Protein AF-A0A2N2ZGT4-F1 (afdb_monomer_lite)

Radius of gyration: 28.09 Å; chains: 1; bounding box: 75×35×93 Å

Foldseek 3Di:
DDPPPPPPPPDFLVVLLVQQDDQDPDFAADAPVRLCVNLVSLVVSLVVLVVVVVVLVVVCVVCVVVLCVLQLVLCCQQPVDDPVNVVVLVPDDPVVVVVVVVVSVVVLVVCLVVVNRGHPADNVLSVVLVVLVVLLVVLVVLVVVLVVVLVVLVVVLVVVLVVLVVVLVVQLVVLVVCLVVPDDDVPDPDHDPVVVLVSVVSNLVSLSVSCVVRLVSLSVSLVSLVVSLVVCQVSQLSSLVSVQVSCCSRRVDDCPPPDSRSRSSVSSSVSSVSSSCSNVSYSYHSDD

Sequence (288 aa):
MLLAFCASAQVTPEAFLGGLPGIPGSVCSTSDSEVDQFLNQISIVKGQIKEYSDRLSNIASARKDEMAGNAMAAVSARTGISQEEMMKLANMSEAEQEKWGKEYAARQMAAAKAGKPAGGVNQAQAKKSVALSEEKLRLKGEVDAFVNRMKALSQEIALRDTVESRKRDARIKPIMKAWENAPLEPGAMMLSTKVEDGFRKQIHECHADYCREMSPLQLDFITKYLTGVKALLPTYRRLAQLDNEIAGEQLNIDNMLQDENIYAITAVEGYADFLRDAYKYRSGKFDQ

Structure (mmCIF, N/CA/C/O backbone):
data_AF-A0A2N2ZGT4-F1
#
_entry.id   AF-A0A2N2ZGT4-F1
#
loop_
_atom_site.group_PDB
_atom_site.id
_atom_site.type_symbol
_atom_site.label_atom_id
_atom_site.label_alt_id
_atom_site.label_comp_id
_atom_site.label_asym_id
_atom_site.label_entity_id
_atom_site.label_seq_id
_atom_site.pdbx_PDB_ins_code
_atom_site.Cartn_x
_atom_site.Cartn_y
_atom_site.Cartn_z
_atom_site.occupancy
_atom_site.B_iso_or_equiv
_atom_site.auth_seq_id
_atom_site.auth_comp_id
_atom_site.auth_asym_id
_atom_site.auth_atom_id
_atom_site.pdbx_PDB_model_num
ATOM 1 N N . MET A 1 1 ? -48.384 -9.553 -4.470 1.00 31.30 1 MET A N 1
ATOM 2 C CA . MET A 1 1 ? -47.438 -8.635 -3.800 1.00 31.30 1 MET A CA 1
ATOM 3 C C . MET A 1 1 ? -46.135 -9.383 -3.585 1.00 31.30 1 MET A C 1
ATOM 5 O O . MET A 1 1 ? -46.062 -10.207 -2.687 1.00 31.30 1 MET A O 1
ATOM 9 N N . LEU A 1 2 ? -45.155 -9.176 -4.464 1.00 29.34 2 LEU A N 1
ATOM 10 C CA . LEU A 1 2 ? -43.795 -9.680 -4.279 1.00 29.34 2 LEU A CA 1
ATOM 11 C C . LEU A 1 2 ? -43.054 -8.656 -3.418 1.00 29.34 2 LEU A C 1
ATOM 13 O O . LEU A 1 2 ? -42.810 -7.537 -3.863 1.00 29.34 2 LEU A O 1
ATOM 17 N N . LEU A 1 3 ? -42.772 -9.025 -2.170 1.00 30.88 3 LEU A N 1
ATOM 18 C CA . LEU A 1 3 ? -41.868 -8.284 -1.298 1.00 30.88 3 LEU A CA 1
ATOM 19 C C . LEU A 1 3 ? -40.467 -8.385 -1.904 1.00 30.88 3 LEU A C 1
ATOM 21 O O . LEU A 1 3 ? -39.809 -9.420 -1.810 1.00 30.88 3 LEU A O 1
ATOM 25 N N . ALA A 1 4 ? -40.043 -7.313 -2.569 1.00 30.06 4 ALA A N 1
ATOM 26 C CA . ALA A 1 4 ? -38.655 -7.108 -2.930 1.00 30.06 4 ALA A CA 1
ATOM 27 C C . ALA A 1 4 ? -37.850 -7.000 -1.629 1.00 30.06 4 ALA A C 1
ATOM 29 O O . ALA A 1 4 ? -37.868 -5.975 -0.949 1.00 30.06 4 ALA A O 1
ATOM 30 N N . PHE A 1 5 ? -37.170 -8.086 -1.267 1.00 28.20 5 PHE A N 1
ATOM 31 C CA . PHE A 1 5 ? -36.056 -8.030 -0.337 1.00 28.20 5 PHE A CA 1
ATOM 32 C C . PHE A 1 5 ? -34.972 -7.175 -0.996 1.00 28.20 5 PHE A C 1
ATOM 34 O O . PHE A 1 5 ? -34.202 -7.658 -1.825 1.00 28.20 5 PHE A O 1
ATOM 41 N N . CYS A 1 6 ? -34.916 -5.891 -0.646 1.00 29.11 6 CYS A N 1
ATOM 42 C CA . CYS A 1 6 ? -33.692 -5.121 -0.797 1.00 29.11 6 CYS A CA 1
ATOM 43 C C . CYS A 1 6 ? -32.662 -5.764 0.133 1.00 29.11 6 CYS A C 1
ATOM 45 O O . CYS A 1 6 ? -32.586 -5.436 1.315 1.00 29.11 6 CYS A O 1
ATOM 47 N N . ALA A 1 7 ? -31.896 -6.718 -0.394 1.00 31.84 7 ALA A N 1
ATOM 48 C CA . ALA A 1 7 ? -30.630 -7.098 0.196 1.00 31.84 7 ALA A CA 1
ATOM 49 C C . ALA A 1 7 ? -29.746 -5.848 0.144 1.00 31.84 7 ALA A C 1
ATOM 51 O O . ALA A 1 7 ? -29.113 -5.557 -0.867 1.00 31.84 7 ALA A O 1
ATOM 52 N N . SER A 1 8 ? -29.742 -5.057 1.215 1.00 38.84 8 SER A N 1
ATOM 53 C CA . SER A 1 8 ? -28.632 -4.157 1.487 1.00 38.84 8 SER A CA 1
ATOM 54 C C . SER A 1 8 ? -27.416 -5.058 1.651 1.00 38.84 8 SER A C 1
ATOM 56 O O . SER A 1 8 ? -27.219 -5.624 2.725 1.00 38.84 8 SER A O 1
ATOM 58 N N . ALA A 1 9 ? -26.683 -5.285 0.557 1.00 44.38 9 ALA A N 1
ATOM 59 C CA . ALA A 1 9 ? -25.429 -6.014 0.580 1.00 44.38 9 ALA A CA 1
ATOM 60 C C . ALA A 1 9 ? -24.567 -5.351 1.655 1.00 44.38 9 ALA A C 1
ATOM 62 O O . ALA A 1 9 ? -24.183 -4.188 1.517 1.00 44.38 9 ALA A O 1
ATOM 63 N N . GLN A 1 10 ? -24.373 -6.043 2.779 1.00 59.06 10 GLN A N 1
ATOM 64 C CA . GLN A 1 10 ? -23.463 -5.570 3.806 1.00 59.06 10 GLN A CA 1
ATOM 65 C C . GLN A 1 10 ? -22.093 -5.481 3.146 1.00 59.06 10 GLN A C 1
ATOM 67 O O . GLN A 1 10 ? -21.596 -6.452 2.577 1.00 59.06 10 GLN A O 1
ATOM 72 N N . VAL A 1 11 ? -21.539 -4.277 3.141 1.00 77.25 11 VAL A N 1
ATOM 73 C CA . VAL A 1 11 ? -20.222 -4.009 2.586 1.00 77.25 11 VAL A CA 1
ATOM 74 C C . VAL A 1 11 ? -19.209 -4.664 3.522 1.00 77.25 11 VAL A C 1
ATOM 76 O O . VAL A 1 11 ? -19.113 -4.281 4.684 1.00 77.25 11 VAL A O 1
ATOM 79 N N . THR A 1 12 ? -18.497 -5.682 3.040 1.00 90.81 12 THR A N 1
ATOM 80 C CA . THR A 1 12 ? -17.487 -6.404 3.824 1.00 90.81 12 THR A CA 1
ATOM 81 C C . THR A 1 12 ? -16.080 -6.119 3.295 1.00 90.81 12 THR A C 1
ATOM 83 O O . THR A 1 12 ? -15.906 -5.854 2.100 1.00 90.81 12 THR A O 1
ATOM 86 N N . PRO A 1 13 ? -15.041 -6.204 4.143 1.00 93.31 13 PRO A N 1
ATOM 87 C CA . PRO A 1 13 ? -13.662 -6.083 3.686 1.00 93.31 13 PRO A CA 1
ATOM 88 C C . PRO A 1 13 ? -13.307 -7.179 2.672 1.00 93.31 13 PRO A C 1
ATOM 90 O O . PRO A 1 13 ? -12.547 -6.924 1.743 1.00 93.31 13 PRO A O 1
ATOM 93 N N . GLU A 1 14 ? -13.886 -8.379 2.779 1.00 96.00 14 GLU A N 1
ATOM 94 C CA . GLU A 1 14 ? -13.706 -9.447 1.792 1.00 96.00 14 GLU A CA 1
ATOM 95 C C . GLU A 1 14 ? -14.319 -9.090 0.438 1.00 96.00 14 GLU A C 1
ATOM 97 O O . GLU A 1 14 ? -13.723 -9.410 -0.588 1.00 96.00 14 GLU A O 1
ATOM 102 N N . ALA A 1 15 ? -15.473 -8.413 0.417 1.00 94.56 15 ALA A N 1
ATOM 103 C CA . ALA A 1 15 ? -16.087 -7.952 -0.824 1.00 94.56 15 ALA A CA 1
ATOM 104 C C . ALA A 1 15 ? -15.202 -6.910 -1.521 1.00 94.56 15 ALA A C 1
ATOM 106 O O . ALA A 1 15 ? -14.959 -7.024 -2.721 1.00 94.56 15 ALA A O 1
ATOM 107 N N . PHE A 1 16 ? -14.644 -5.951 -0.773 1.00 96.12 16 PHE A N 1
ATOM 108 C CA . PHE A 1 16 ? -13.687 -4.994 -1.332 1.00 96.12 16 PHE A CA 1
ATOM 109 C C . PHE A 1 16 ? -12.397 -5.662 -1.806 1.00 96.12 16 PHE A C 1
ATOM 111 O O . PHE A 1 16 ? -11.947 -5.388 -2.916 1.00 96.12 16 PHE A O 1
ATOM 118 N N . LEU A 1 17 ? -11.832 -6.589 -1.026 1.00 96.44 17 LEU A N 1
ATOM 119 C CA . LEU A 1 17 ? -10.668 -7.371 -1.454 1.00 96.44 17 LE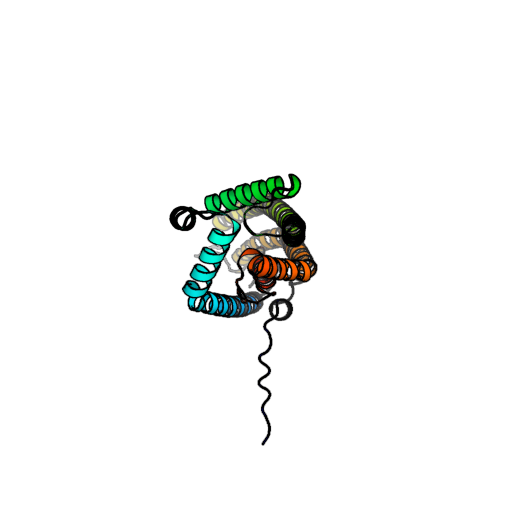U A CA 1
ATOM 120 C C . LEU A 1 17 ? -10.948 -8.180 -2.722 1.00 96.44 17 LEU A C 1
ATOM 122 O O . LEU A 1 17 ? -10.080 -8.265 -3.583 1.00 96.44 17 LEU A O 1
ATOM 126 N N . GLY A 1 18 ? -12.137 -8.773 -2.838 1.00 96.00 18 GLY A N 1
ATOM 127 C CA . GLY A 1 18 ? -12.564 -9.511 -4.027 1.00 96.00 18 GLY A CA 1
ATOM 128 C C . GLY A 1 18 ? -12.831 -8.619 -5.241 1.00 96.00 18 GLY A C 1
ATOM 129 O O . GLY A 1 18 ? -12.763 -9.098 -6.369 1.00 96.00 18 GLY A O 1
ATOM 130 N N . GLY A 1 19 ? -13.112 -7.333 -5.019 1.00 96.00 19 GLY A N 1
ATOM 131 C CA . GLY A 1 19 ? -13.265 -6.333 -6.074 1.00 96.00 19 GLY A CA 1
ATOM 132 C C . GLY A 1 19 ? -11.941 -5.809 -6.631 1.00 96.00 19 GLY A C 1
ATOM 133 O O . GLY A 1 19 ? -11.924 -5.298 -7.751 1.00 96.00 19 GLY A O 1
ATOM 134 N N . LEU A 1 20 ? -10.836 -5.917 -5.884 1.00 97.88 20 LEU A N 1
ATOM 135 C CA . LEU A 1 20 ? -9.506 -5.517 -6.355 1.00 97.88 20 LEU A CA 1
ATOM 136 C C . LEU A 1 20 ? -8.995 -6.477 -7.445 1.00 97.88 20 LEU A C 1
ATOM 138 O O . LEU A 1 20 ? -9.311 -7.669 -7.417 1.00 97.88 20 LEU A O 1
ATOM 142 N N . PRO A 1 21 ? -8.181 -5.994 -8.401 1.00 97.56 21 PRO A N 1
ATOM 143 C CA . PRO A 1 21 ? -7.557 -6.880 -9.372 1.00 97.56 21 PRO A CA 1
ATOM 144 C C . PRO A 1 21 ? -6.587 -7.850 -8.687 1.00 97.56 21 PRO A C 1
ATOM 146 O O . PRO A 1 21 ? -5.973 -7.542 -7.664 1.00 97.56 21 PRO A O 1
ATOM 149 N N . GLY A 1 22 ? -6.410 -9.030 -9.279 1.00 96.56 22 GLY A N 1
ATOM 150 C CA . GLY A 1 22 ? -5.394 -9.977 -8.827 1.00 96.56 22 GLY A CA 1
ATOM 151 C C . GLY A 1 22 ? -3.976 -9.430 -9.018 1.00 96.56 22 GLY A C 1
ATOM 152 O O . GLY A 1 22 ? -3.722 -8.653 -9.936 1.00 96.56 22 GLY A O 1
ATOM 153 N N . ILE A 1 23 ? -3.039 -9.869 -8.174 1.00 97.06 23 ILE A N 1
ATOM 154 C CA . ILE A 1 23 ? -1.616 -9.525 -8.318 1.00 97.06 23 ILE A CA 1
ATOM 155 C C . ILE A 1 23 ? -1.129 -10.039 -9.686 1.00 97.06 23 ILE A C 1
ATOM 157 O O . ILE A 1 23 ? -1.298 -11.228 -9.973 1.00 97.06 23 ILE A O 1
ATOM 161 N N . PRO A 1 24 ? -0.544 -9.182 -10.540 1.00 94.94 24 PRO A N 1
ATOM 162 C CA . PRO A 1 24 ? -0.148 -9.586 -11.881 1.00 94.94 24 PRO A CA 1
ATOM 163 C C . PRO A 1 24 ? 1.026 -10.570 -11.848 1.00 94.94 24 PRO A C 1
ATOM 165 O O . PRO A 1 24 ? 1.982 -10.393 -11.098 1.00 94.94 24 PRO A O 1
ATOM 168 N N . GLY A 1 25 ? 0.968 -11.602 -12.697 1.00 86.69 25 GLY A N 1
ATOM 169 C CA . GLY A 1 25 ? 2.047 -12.590 -12.840 1.00 86.69 25 GLY A CA 1
ATOM 170 C C . GLY A 1 25 ? 3.194 -12.137 -13.754 1.00 86.69 25 GLY A C 1
ATOM 171 O O . GLY A 1 25 ? 4.308 -12.641 -13.644 1.00 86.69 25 GLY A O 1
ATOM 172 N N . SER A 1 26 ? 2.941 -11.177 -14.648 1.00 83.38 26 SER A N 1
ATOM 173 C CA . SER A 1 26 ? 3.931 -10.593 -15.558 1.00 83.38 26 SER A CA 1
ATOM 174 C C . SER A 1 26 ? 3.737 -9.085 -15.645 1.00 83.38 26 SER A C 1
ATOM 176 O O . SER A 1 26 ? 2.614 -8.640 -15.879 1.00 83.38 26 SER A O 1
ATOM 178 N N . VAL A 1 27 ? 4.816 -8.311 -15.489 1.00 91.62 27 VAL A N 1
ATOM 179 C CA . VAL A 1 27 ? 4.728 -6.838 -15.426 1.00 91.62 27 VAL A CA 1
ATOM 180 C C . VAL A 1 27 ? 5.653 -6.085 -16.385 1.00 91.62 27 VAL A C 1
ATOM 182 O O . VAL A 1 27 ? 5.398 -4.925 -16.692 1.00 91.62 27 VAL A O 1
ATOM 185 N N . CYS A 1 28 ? 6.724 -6.709 -16.889 1.00 91.50 28 CYS A N 1
ATOM 186 C CA . CYS A 1 28 ? 7.744 -5.972 -17.644 1.00 91.50 28 CYS A CA 1
ATOM 187 C C . CYS A 1 28 ? 7.299 -5.545 -19.042 1.00 91.50 28 CYS A C 1
ATOM 189 O O . CYS A 1 28 ? 7.610 -4.434 -19.465 1.00 91.50 28 CYS A O 1
ATOM 191 N N . SER A 1 29 ? 6.554 -6.398 -19.740 1.00 87.69 29 SER A N 1
ATOM 192 C CA . SER A 1 29 ? 6.106 -6.187 -21.123 1.00 87.69 29 SER A CA 1
ATOM 193 C C . SER A 1 29 ? 4.589 -5.994 -21.233 1.00 87.69 29 SER A C 1
ATOM 195 O O . SER A 1 29 ? 3.997 -6.261 -22.280 1.00 87.69 29 SER A O 1
ATOM 197 N N . THR A 1 30 ? 3.953 -5.581 -20.139 1.00 89.00 30 THR A N 1
ATOM 198 C CA . THR A 1 30 ? 2.512 -5.328 -20.069 1.00 89.00 30 THR A CA 1
ATOM 199 C C . THR A 1 30 ? 2.162 -4.071 -20.861 1.00 89.00 30 THR A C 1
ATOM 201 O O . THR A 1 30 ? 2.891 -3.076 -20.807 1.00 89.00 30 THR A O 1
ATOM 204 N N . SER A 1 31 ? 1.071 -4.133 -21.628 1.00 89.44 31 SER A N 1
ATOM 205 C CA . SER A 1 31 ? 0.594 -2.989 -22.411 1.00 89.44 31 SER A CA 1
ATOM 206 C C . SER A 1 31 ? 0.036 -1.880 -21.516 1.00 89.44 31 SER A C 1
ATOM 208 O O . SER A 1 31 ? -0.421 -2.143 -20.404 1.00 89.44 31 SER A O 1
ATOM 210 N N . ASP A 1 32 ? 0.048 -0.640 -22.006 1.00 90.50 32 ASP A N 1
ATOM 211 C CA . ASP A 1 32 ? -0.524 0.496 -21.273 1.00 90.50 32 ASP A CA 1
ATOM 212 C C . ASP A 1 32 ? -2.008 0.278 -20.962 1.00 90.50 32 ASP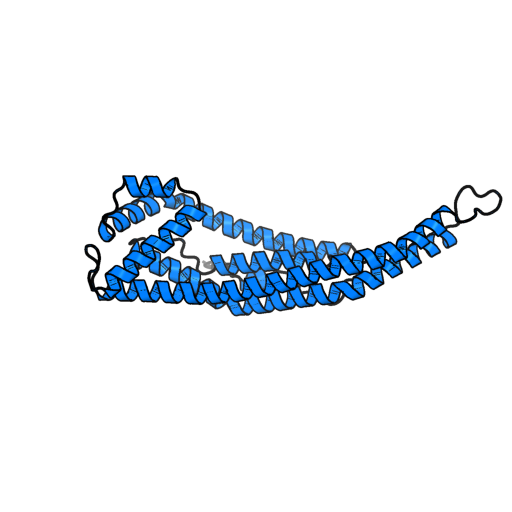 A C 1
ATOM 214 O O . ASP A 1 32 ? -2.431 0.497 -19.834 1.00 90.50 32 ASP A O 1
ATOM 218 N N . SER A 1 33 ? -2.779 -0.273 -21.906 1.00 92.81 33 SER A N 1
ATOM 219 C CA . SER A 1 33 ? -4.204 -0.551 -21.702 1.00 92.81 33 SER A CA 1
ATOM 220 C C . SER A 1 33 ? -4.470 -1.579 -20.598 1.00 92.81 33 SER A C 1
ATOM 222 O O . SER A 1 33 ? -5.425 -1.421 -19.840 1.00 92.81 33 SER A O 1
ATOM 224 N N . GLU A 1 34 ? -3.638 -2.616 -20.475 1.00 92.69 34 GLU A N 1
ATOM 225 C CA . GLU A 1 34 ? -3.730 -3.592 -19.381 1.00 92.69 34 GLU A CA 1
ATOM 226 C C . GLU A 1 34 ? -3.401 -2.948 -18.024 1.00 92.69 34 GLU A C 1
ATOM 228 O O . GLU A 1 34 ? -4.092 -3.201 -17.034 1.00 92.69 34 GLU A O 1
ATOM 233 N N . VAL A 1 35 ? -2.379 -2.085 -17.974 1.00 94.44 35 VAL A N 1
ATOM 234 C CA . VAL A 1 35 ? -2.024 -1.335 -16.757 1.00 94.44 35 VAL A CA 1
ATOM 235 C C . VAL A 1 35 ? -3.144 -0.366 -16.374 1.00 94.44 35 VAL A C 1
ATOM 237 O O . VAL A 1 35 ? -3.534 -0.315 -15.209 1.00 94.44 35 VAL A O 1
ATOM 240 N N . ASP A 1 36 ? -3.710 0.352 -17.339 1.00 95.56 36 ASP A N 1
ATOM 241 C CA . ASP A 1 36 ? -4.799 1.297 -17.109 1.00 95.56 36 ASP A CA 1
ATOM 242 C C . ASP A 1 36 ? -6.053 0.589 -16.596 1.00 95.56 36 ASP A C 1
ATOM 244 O O . ASP A 1 36 ? -6.665 1.041 -15.632 1.00 95.56 36 ASP A O 1
ATOM 248 N N . GLN A 1 37 ? -6.426 -0.555 -17.179 1.00 96.56 37 GLN A N 1
ATOM 249 C CA . GLN A 1 37 ? -7.548 -1.363 -16.687 1.00 96.56 37 GLN A CA 1
ATOM 250 C C . GLN A 1 37 ? -7.337 -1.801 -15.236 1.00 96.56 37 GLN A C 1
ATOM 252 O O . GLN A 1 37 ? -8.242 -1.664 -14.409 1.00 96.56 37 GLN A O 1
ATOM 257 N N . PHE A 1 38 ? -6.132 -2.271 -14.913 1.00 97.75 38 PHE A N 1
ATOM 258 C CA . PHE A 1 38 ? -5.759 -2.662 -13.559 1.00 97.75 38 PHE A CA 1
ATOM 259 C C . PHE A 1 38 ? -5.865 -1.489 -12.570 1.00 97.75 38 PHE A C 1
ATOM 261 O O . PHE A 1 38 ? -6.512 -1.605 -11.527 1.00 97.75 38 PHE A O 1
ATOM 268 N N . LEU A 1 39 ? -5.284 -0.333 -12.906 1.00 97.75 39 LEU A N 1
ATOM 269 C CA . LEU A 1 39 ? -5.321 0.861 -12.056 1.00 97.75 39 LEU A CA 1
ATOM 270 C C . LEU A 1 39 ? -6.739 1.426 -11.909 1.00 97.75 39 LEU A C 1
ATOM 272 O O . LEU A 1 39 ? -7.121 1.844 -10.814 1.00 97.75 39 LEU A O 1
ATOM 276 N N . ASN A 1 40 ? -7.538 1.389 -12.976 1.00 98.00 40 ASN A N 1
ATOM 277 C CA . ASN A 1 40 ? -8.934 1.813 -12.958 1.00 98.00 40 ASN A CA 1
ATOM 278 C C . ASN A 1 40 ? -9.766 0.942 -12.016 1.00 98.00 40 ASN A C 1
ATOM 280 O O . ASN A 1 40 ? -10.530 1.479 -11.216 1.00 98.00 40 ASN A O 1
ATOM 284 N N . GLN A 1 41 ? -9.584 -0.382 -12.044 1.00 97.88 41 GLN A N 1
ATOM 285 C CA . GLN A 1 41 ? -10.274 -1.282 -11.119 1.00 97.88 41 GLN A CA 1
ATOM 286 C C . GLN A 1 41 ? -9.928 -0.963 -9.658 1.00 97.88 41 GLN A C 1
ATOM 288 O O . GLN A 1 41 ? -10.827 -0.881 -8.821 1.00 97.88 41 GLN A O 1
ATOM 293 N N . ILE A 1 42 ? -8.652 -0.701 -9.353 1.00 98.12 42 ILE A N 1
ATOM 294 C CA . ILE A 1 42 ? -8.249 -0.265 -8.008 1.00 98.12 42 ILE A CA 1
ATOM 295 C C . ILE A 1 42 ? -8.921 1.061 -7.641 1.00 98.12 42 ILE A C 1
ATOM 297 O O . ILE A 1 42 ? -9.463 1.186 -6.545 1.00 98.12 42 ILE A O 1
ATOM 301 N N . SER A 1 43 ? -8.919 2.046 -8.545 1.00 97.81 43 SER A N 1
ATOM 302 C CA . SER A 1 43 ? -9.535 3.353 -8.290 1.00 97.81 43 SER A CA 1
ATOM 303 C C . SER A 1 43 ? -11.034 3.242 -8.023 1.00 97.81 43 SER A C 1
ATOM 305 O O . SER A 1 43 ? -11.543 3.953 -7.158 1.00 97.81 43 SER A O 1
ATOM 307 N N . ILE A 1 44 ? -11.736 2.350 -8.728 1.00 97.69 44 ILE A N 1
ATOM 308 C CA . ILE A 1 44 ? -13.163 2.095 -8.508 1.00 97.69 44 ILE A CA 1
ATOM 309 C C . ILE A 1 44 ? -13.380 1.571 -7.088 1.00 97.69 44 ILE A C 1
ATOM 311 O O . ILE A 1 44 ? -14.180 2.136 -6.345 1.00 97.69 44 ILE A O 1
ATOM 315 N N . VAL A 1 45 ? -12.634 0.542 -6.678 1.00 97.31 45 VAL A N 1
ATOM 316 C CA . VAL A 1 45 ? -12.771 -0.045 -5.335 1.00 97.31 45 VAL A CA 1
ATOM 317 C C . VAL A 1 45 ? -12.406 0.963 -4.247 1.00 97.31 45 VAL A C 1
ATOM 319 O O . VAL A 1 45 ? -13.135 1.093 -3.267 1.00 97.31 45 VAL A O 1
ATOM 322 N N . LYS A 1 46 ? -11.326 1.735 -4.424 1.00 96.94 46 LYS A N 1
ATOM 323 C CA . LYS A 1 46 ? -10.974 2.825 -3.500 1.00 96.94 46 LYS A CA 1
ATOM 324 C C . LYS A 1 46 ? -12.082 3.878 -3.407 1.00 96.94 46 LYS A C 1
ATOM 326 O O . LYS A 1 46 ? -12.355 4.366 -2.316 1.00 96.94 46 LYS A O 1
ATOM 331 N N . GLY A 1 47 ? -12.736 4.202 -4.523 1.00 96.00 47 GLY A N 1
ATOM 332 C CA . GLY A 1 47 ? -13.909 5.077 -4.546 1.00 96.00 47 GLY A CA 1
ATOM 333 C C . GLY A 1 47 ? -15.052 4.528 -3.692 1.00 96.00 47 GLY A C 1
ATOM 334 O O . GLY A 1 47 ? -15.573 5.243 -2.842 1.00 96.00 47 GLY A O 1
ATOM 335 N N . GLN A 1 48 ? -15.371 3.240 -3.830 1.00 95.12 48 GLN A N 1
ATOM 336 C CA . GLN A 1 48 ? -16.412 2.587 -3.027 1.00 95.12 48 GLN A CA 1
ATOM 337 C C . GLN A 1 48 ? -16.060 2.534 -1.530 1.00 95.12 48 GLN A C 1
ATOM 339 O O . GLN A 1 48 ? -16.927 2.750 -0.684 1.00 95.12 48 GLN A O 1
ATOM 344 N N . ILE A 1 49 ? -14.789 2.284 -1.190 1.00 94.12 49 ILE A N 1
ATOM 345 C CA . ILE A 1 49 ? -14.299 2.355 0.196 1.00 94.12 49 ILE A CA 1
ATOM 346 C C . ILE A 1 49 ? -14.467 3.774 0.744 1.00 94.12 49 ILE A C 1
ATOM 348 O O . ILE A 1 49 ? -14.954 3.948 1.861 1.00 94.12 49 ILE A O 1
ATOM 352 N N . LYS A 1 50 ? -14.109 4.794 -0.042 1.00 93.62 50 LYS A N 1
ATOM 353 C CA . LYS A 1 50 ? -14.260 6.197 0.350 1.00 93.62 50 LYS A CA 1
ATOM 354 C C . LYS A 1 50 ? -15.723 6.563 0.587 1.00 93.62 50 LYS A C 1
ATOM 356 O O . LYS A 1 50 ? -16.027 7.134 1.626 1.00 93.62 50 LYS A O 1
ATOM 361 N N . GLU A 1 51 ? -16.625 6.204 -0.324 1.00 92.38 51 GLU A N 1
ATOM 362 C CA . GLU A 1 51 ? -18.067 6.439 -0.168 1.00 92.38 51 GLU A CA 1
ATOM 363 C C . GLU A 1 51 ? -18.617 5.785 1.104 1.00 92.38 51 GLU A C 1
ATOM 365 O O . GLU A 1 51 ? -19.413 6.378 1.836 1.00 92.38 51 GLU A O 1
ATOM 370 N N . TYR A 1 52 ? -18.163 4.567 1.396 1.00 90.19 52 TYR A N 1
ATOM 371 C CA . TYR A 1 52 ? -18.511 3.864 2.620 1.00 90.19 52 TYR A CA 1
ATOM 372 C C . TYR A 1 52 ? -17.975 4.586 3.873 1.00 90.19 52 TYR A C 1
ATOM 374 O O . TYR A 1 52 ? -18.742 4.836 4.805 1.00 90.19 52 TYR A O 1
ATOM 382 N N . SER A 1 53 ? -16.705 5.000 3.882 1.00 87.06 53 SER A N 1
ATOM 383 C CA . SER A 1 53 ? -16.104 5.774 4.979 1.00 87.06 53 SER A CA 1
ATOM 384 C C . SER A 1 53 ? -16.797 7.123 5.189 1.00 87.06 53 SER A C 1
ATOM 386 O O . SER A 1 53 ? -17.090 7.499 6.325 1.00 87.06 53 SER A O 1
ATOM 388 N N . ASP A 1 54 ? -17.131 7.829 4.109 1.00 88.12 54 ASP A N 1
ATOM 389 C CA . ASP A 1 54 ? -17.849 9.104 4.152 1.00 88.12 54 ASP A CA 1
ATOM 390 C C . ASP A 1 54 ? -19.268 8.902 4.719 1.00 88.12 54 ASP A C 1
ATOM 392 O O . ASP A 1 54 ? -19.725 9.679 5.562 1.00 88.12 54 ASP A O 1
ATOM 396 N N . ARG A 1 55 ? -19.955 7.810 4.351 1.00 87.06 55 ARG A N 1
ATOM 397 C CA . ARG A 1 55 ? -21.252 7.438 4.940 1.00 87.06 55 ARG A CA 1
ATOM 398 C C . ARG A 1 55 ? -21.146 7.202 6.447 1.00 87.06 55 ARG A C 1
ATOM 400 O O . ARG A 1 55 ? -21.995 7.697 7.188 1.00 87.06 55 ARG A O 1
ATOM 407 N N . LEU A 1 56 ? -20.129 6.471 6.903 1.00 82.88 56 LEU A N 1
ATOM 408 C CA . LEU A 1 56 ? -19.903 6.242 8.332 1.00 82.88 56 LEU A CA 1
ATOM 409 C C . LEU A 1 56 ? -19.590 7.549 9.070 1.00 82.88 56 LEU A C 1
ATOM 411 O O . LEU A 1 56 ? -20.189 7.824 10.107 1.00 82.88 56 LEU A O 1
ATOM 415 N N . SER A 1 57 ? -18.728 8.394 8.506 1.00 82.00 57 SER A N 1
ATOM 416 C CA . SER A 1 57 ? -18.394 9.710 9.062 1.00 82.00 57 SER A CA 1
ATOM 417 C C . SER A 1 57 ? -19.623 10.618 9.200 1.00 82.00 57 SER A C 1
ATOM 419 O O . SER A 1 57 ? -19.814 11.274 10.227 1.00 82.00 57 SER A O 1
ATOM 421 N N . ASN A 1 58 ? -20.523 10.601 8.212 1.00 83.69 58 ASN A N 1
ATOM 422 C CA . ASN A 1 58 ? -21.778 11.352 8.261 1.00 83.69 58 ASN A CA 1
ATOM 423 C C . ASN A 1 58 ? -22.715 10.847 9.369 1.00 83.69 58 ASN A C 1
ATOM 425 O O . ASN A 1 58 ? -23.318 11.654 10.077 1.00 83.69 58 ASN A O 1
ATOM 429 N N . ILE A 1 59 ? -22.802 9.526 9.567 1.00 81.12 59 ILE A N 1
ATOM 430 C CA . ILE A 1 59 ? -23.553 8.934 10.686 1.00 81.12 59 ILE A CA 1
ATOM 431 C C . ILE A 1 59 ? -22.947 9.365 12.030 1.00 81.12 59 ILE A C 1
ATOM 433 O O . ILE A 1 59 ? -23.694 9.730 12.938 1.00 81.12 59 ILE A O 1
ATOM 437 N N . ALA A 1 60 ? -21.613 9.367 12.146 1.00 73.69 60 ALA A N 1
ATOM 438 C CA . ALA A 1 60 ? -20.903 9.826 13.344 1.00 73.69 60 ALA A CA 1
ATOM 439 C C . ALA A 1 60 ? -21.236 11.288 13.650 1.00 73.69 60 ALA A C 1
ATOM 441 O O . ALA A 1 60 ? -21.601 11.644 14.767 1.00 73.69 60 ALA A O 1
ATOM 442 N N . SER A 1 61 ? -21.139 12.131 12.621 1.00 74.69 61 SER A N 1
ATOM 443 C CA . SER A 1 61 ? -21.332 13.575 12.720 1.00 74.69 61 SER A CA 1
ATOM 444 C C . SER A 1 61 ? -22.760 13.926 13.128 1.00 74.69 61 SER A C 1
ATOM 446 O O . SER A 1 61 ? -22.951 14.785 13.982 1.00 74.69 61 SER A O 1
ATOM 448 N N . ALA A 1 62 ? -23.759 13.213 12.597 1.00 78.81 62 ALA A N 1
ATOM 449 C CA . ALA A 1 62 ? -25.161 13.399 12.971 1.00 78.81 62 ALA A CA 1
ATOM 450 C C . ALA A 1 62 ? -25.452 13.062 14.446 1.00 78.81 62 ALA A C 1
ATOM 452 O O . ALA A 1 62 ? -26.416 13.570 15.010 1.00 78.81 62 ALA A O 1
ATOM 453 N N . ARG A 1 63 ? -24.626 12.214 15.072 1.00 73.19 63 ARG A N 1
ATOM 454 C CA . ARG A 1 63 ? -24.767 11.791 16.475 1.00 73.19 63 ARG A CA 1
ATOM 455 C C . ARG A 1 63 ? -23.770 12.469 17.412 1.00 73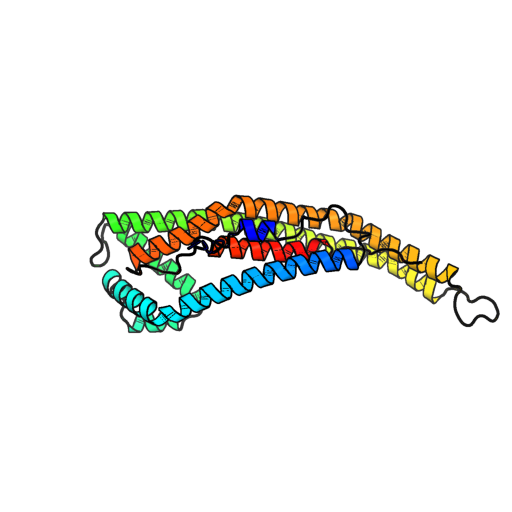.19 63 ARG A C 1
ATOM 457 O O . ARG A 1 63 ? -23.746 12.162 18.600 1.00 73.19 63 ARG A O 1
ATOM 464 N N . LYS A 1 64 ? -22.951 13.392 16.904 1.00 72.31 64 LYS A N 1
ATOM 465 C CA . LYS A 1 64 ? -21.823 13.977 17.637 1.00 72.31 64 LYS A CA 1
ATOM 466 C C . LYS A 1 64 ? -22.240 14.606 18.965 1.00 72.31 64 LYS A C 1
ATOM 468 O O . LYS A 1 64 ? -21.580 14.358 19.968 1.00 72.31 64 LYS A O 1
ATOM 473 N N . ASP A 1 65 ? -23.322 15.378 18.980 1.00 68.38 65 ASP A N 1
ATOM 474 C CA . ASP A 1 65 ? -23.758 16.105 20.179 1.00 68.38 65 ASP A CA 1
ATOM 475 C C . ASP A 1 65 ? -24.323 15.161 21.251 1.00 68.38 65 ASP A C 1
ATOM 477 O O . ASP A 1 65 ? -24.027 15.312 22.435 1.00 68.38 65 ASP A O 1
ATOM 481 N N . GLU A 1 66 ? -25.064 14.130 20.835 1.00 69.38 66 GLU A N 1
ATOM 482 C CA . GLU A 1 66 ? -25.559 13.066 21.716 1.00 69.38 66 GLU A CA 1
ATOM 483 C C . GLU A 1 66 ? -24.395 12.258 22.310 1.00 69.38 66 GLU A C 1
ATOM 485 O O . GLU A 1 66 ? -24.321 12.049 23.522 1.00 69.38 66 GLU A O 1
ATOM 490 N N . MET A 1 67 ? -23.440 11.855 21.467 1.00 67.44 67 MET A N 1
ATOM 491 C CA . MET A 1 67 ? -22.255 11.105 21.888 1.00 67.44 67 MET A CA 1
ATOM 492 C C . MET A 1 67 ? -21.370 11.931 22.821 1.00 67.44 67 MET A C 1
ATOM 494 O O . MET A 1 67 ? -20.902 11.407 23.828 1.00 67.44 67 MET A O 1
ATOM 498 N N . ALA A 1 68 ? -21.171 13.219 22.528 1.00 66.44 68 ALA A N 1
ATOM 499 C CA . ALA A 1 68 ? -20.415 14.128 23.380 1.00 66.44 68 ALA A CA 1
ATOM 500 C C . ALA A 1 68 ? -21.103 14.327 24.737 1.00 66.44 68 ALA A C 1
ATOM 502 O O . ALA A 1 68 ? -20.433 14.250 25.765 1.00 66.44 68 ALA A O 1
ATOM 503 N N . GLY A 1 69 ? -22.426 14.519 24.761 1.00 65.12 69 GLY A N 1
ATOM 504 C CA . GLY A 1 69 ? -23.198 14.651 25.999 1.00 65.12 69 GLY A CA 1
ATOM 505 C C . GLY A 1 69 ? -23.120 13.402 26.882 1.00 65.12 69 GLY A C 1
ATOM 506 O O . GLY A 1 69 ? -22.817 13.506 28.073 1.00 65.12 69 GLY A O 1
ATOM 507 N N . ASN A 1 70 ? -23.310 12.218 26.293 1.00 66.38 70 ASN A N 1
ATOM 508 C CA . ASN A 1 70 ? -23.253 10.941 27.010 1.00 66.38 70 ASN A CA 1
ATOM 509 C C . ASN A 1 70 ? -21.832 10.613 27.492 1.00 66.38 70 ASN A C 1
ATOM 511 O O . ASN A 1 70 ? -21.648 10.252 28.657 1.00 66.38 70 ASN A O 1
ATOM 515 N N . ALA A 1 71 ? -20.818 10.820 26.641 1.00 64.25 71 ALA A N 1
ATOM 516 C CA . ALA A 1 71 ? -19.412 10.662 27.013 1.00 64.25 71 ALA A CA 1
ATOM 517 C C . ALA A 1 71 ? -19.045 11.570 28.190 1.00 64.25 71 ALA A C 1
ATOM 519 O O . ALA A 1 71 ? -18.440 11.120 29.160 1.00 64.25 71 ALA A O 1
ATOM 520 N N . MET A 1 72 ? -19.441 12.842 28.125 1.00 63.50 72 MET A N 1
ATOM 521 C CA . MET A 1 72 ? -19.134 13.843 29.142 1.00 63.50 72 MET A CA 1
ATOM 522 C C . MET A 1 72 ? -19.795 13.497 30.483 1.00 63.50 72 MET A C 1
ATOM 524 O O . MET A 1 72 ? -19.132 13.508 31.520 1.00 63.50 72 MET A O 1
ATOM 528 N N . ALA A 1 73 ? -21.070 13.099 30.468 1.00 63.59 73 ALA A N 1
ATOM 529 C CA . ALA A 1 73 ? -21.784 12.668 31.667 1.00 63.59 73 ALA A CA 1
ATOM 530 C C . ALA A 1 73 ? -21.163 11.410 32.300 1.00 63.59 73 ALA A C 1
ATOM 532 O O . ALA A 1 73 ? -20.965 11.357 33.517 1.00 63.59 73 ALA A O 1
ATOM 533 N N . ALA A 1 74 ? -20.805 10.411 31.489 1.00 62.34 74 ALA A N 1
ATOM 534 C CA . ALA A 1 74 ? -20.224 9.165 31.978 1.00 62.34 74 ALA A CA 1
ATOM 535 C C . ALA A 1 74 ? -18.783 9.327 32.483 1.00 62.34 74 ALA A C 1
ATOM 537 O O . ALA A 1 74 ? -18.432 8.766 33.526 1.00 62.34 74 ALA A O 1
ATOM 538 N N . VAL A 1 75 ? -17.962 10.130 31.796 1.00 61.75 75 VAL A N 1
ATOM 539 C CA . VAL A 1 75 ? -16.612 10.476 32.255 1.00 61.75 75 VAL A CA 1
ATOM 540 C C . VAL A 1 75 ? -16.702 11.230 33.575 1.00 61.75 75 VAL A C 1
ATOM 542 O O . VAL A 1 75 ? -16.093 10.790 34.548 1.00 61.75 75 VAL A O 1
ATOM 545 N N . SER A 1 76 ? -17.500 12.293 33.690 1.00 61.16 76 SER A N 1
ATOM 546 C CA . SER A 1 76 ? -17.625 13.005 34.969 1.00 61.16 76 SER A CA 1
ATOM 547 C C . SER A 1 76 ? -18.115 12.094 36.100 1.00 61.16 76 SER A C 1
ATOM 549 O O . SER A 1 76 ? -17.544 12.125 37.190 1.00 61.16 76 SER A O 1
ATOM 551 N N . ALA A 1 77 ? -19.089 11.215 35.839 1.00 61.09 77 ALA A N 1
ATOM 552 C CA . ALA A 1 77 ? -19.620 10.293 36.843 1.00 61.09 77 ALA A CA 1
ATOM 553 C C . ALA A 1 77 ? -18.594 9.257 37.344 1.00 61.09 77 ALA A C 1
ATOM 555 O O . ALA A 1 77 ? -18.609 8.905 38.523 1.00 61.09 77 ALA A O 1
ATOM 556 N N . ARG A 1 78 ? -17.704 8.761 36.474 1.00 56.66 78 ARG A N 1
ATOM 557 C CA . ARG A 1 78 ? -16.752 7.681 36.814 1.00 56.66 78 ARG A CA 1
ATOM 558 C C . ARG A 1 78 ? -15.369 8.154 37.224 1.00 56.66 78 ARG A C 1
ATOM 560 O O . ARG A 1 78 ? -14.652 7.456 37.938 1.00 56.66 78 ARG A O 1
ATOM 567 N N . THR A 1 79 ? -14.957 9.303 36.709 1.00 54.16 79 THR A N 1
ATOM 568 C CA . THR A 1 79 ? -13.578 9.787 36.822 1.00 54.16 79 THR A CA 1
ATOM 569 C C . THR A 1 79 ? -13.449 10.943 37.806 1.00 54.16 79 THR A C 1
ATOM 571 O O . THR A 1 79 ? -12.351 11.197 38.293 1.00 54.16 79 THR A O 1
ATOM 574 N N . GLY A 1 80 ? -14.557 11.634 38.106 1.00 56.06 80 GLY A N 1
ATOM 575 C CA . GLY A 1 80 ? -14.551 12.877 38.876 1.00 56.06 80 GLY A CA 1
ATOM 576 C C . GLY A 1 80 ? -13.929 14.067 38.134 1.00 56.06 80 GLY A C 1
ATOM 577 O O . GLY A 1 80 ? -13.778 15.125 38.737 1.00 56.06 80 GLY A O 1
ATOM 578 N N . ILE A 1 81 ? -13.565 13.905 36.854 1.00 61.53 81 ILE A N 1
ATOM 579 C CA . ILE A 1 81 ? -12.994 14.955 36.002 1.00 61.53 81 ILE A CA 1
ATOM 580 C C . ILE A 1 81 ? -14.077 15.996 35.696 1.00 61.53 81 ILE A C 1
ATOM 582 O O . ILE A 1 81 ? -15.211 15.649 35.334 1.00 61.53 81 ILE A O 1
ATOM 586 N N . SER A 1 82 ? -13.726 17.277 35.850 1.00 57.91 82 SER A N 1
ATOM 587 C CA . SER A 1 82 ? -14.661 18.381 35.627 1.00 57.91 82 SER A CA 1
ATOM 588 C C . SER A 1 82 ? -14.904 18.632 34.135 1.00 57.91 82 SER A C 1
ATOM 590 O O . SER A 1 82 ? -14.110 18.265 33.264 1.00 57.91 82 SER A O 1
ATOM 592 N N . GLN A 1 83 ? -16.009 19.309 33.825 1.00 54.19 83 GLN A N 1
ATOM 593 C CA . GLN A 1 83 ? -16.349 19.695 32.455 1.00 54.19 83 GLN A CA 1
ATOM 594 C C . GLN A 1 83 ? -15.259 20.569 31.800 1.00 54.19 83 GLN A C 1
ATOM 596 O O . GLN A 1 83 ? -14.999 20.459 30.602 1.00 54.19 83 GLN A O 1
ATOM 601 N N . GLU A 1 84 ? -14.565 21.387 32.594 1.00 59.88 84 GLU A N 1
ATOM 602 C CA . GLU A 1 84 ? -13.461 22.242 32.139 1.00 59.88 84 GLU A CA 1
ATOM 603 C C . GLU A 1 84 ? -12.200 21.447 31.783 1.00 59.88 84 GLU A C 1
ATOM 605 O O . GLU A 1 84 ? -11.521 21.777 30.808 1.00 59.88 84 GLU A O 1
ATOM 610 N N . GLU A 1 85 ? -11.891 20.378 32.521 1.00 60.78 85 GLU A N 1
ATOM 611 C CA . GLU A 1 85 ? -10.788 19.475 32.174 1.00 60.78 85 GLU A CA 1
ATOM 612 C C . GLU A 1 85 ? -11.068 18.710 30.873 1.00 60.78 85 GLU A C 1
ATOM 614 O O . GLU A 1 85 ? -10.160 18.532 30.060 1.00 60.78 85 GLU A O 1
ATOM 619 N N . MET A 1 86 ? -12.325 18.340 30.612 1.00 61.22 86 MET A N 1
ATOM 620 C CA . MET A 1 86 ? -12.715 17.729 29.335 1.00 61.22 86 MET A CA 1
ATOM 621 C C . MET A 1 86 ? -12.634 18.703 28.154 1.00 61.22 86 MET A C 1
ATOM 623 O O . MET A 1 86 ? -12.157 18.324 27.084 1.00 61.22 86 MET A O 1
ATOM 627 N N . MET A 1 87 ? -13.031 19.968 28.333 1.00 60.88 87 MET A N 1
ATOM 628 C CA . MET A 1 87 ? -12.865 20.989 27.288 1.00 60.88 87 MET A CA 1
ATOM 629 C C . MET A 1 87 ? -11.393 21.293 26.995 1.00 60.88 87 MET A C 1
ATOM 631 O O . MET A 1 87 ? -11.034 21.542 25.844 1.00 60.88 87 MET A O 1
ATOM 635 N N . LYS A 1 88 ? -10.517 21.232 28.006 1.00 69.19 88 LYS A N 1
ATOM 636 C CA . LYS A 1 88 ? -9.067 21.282 27.778 1.00 69.19 88 LYS A CA 1
ATOM 637 C C . LYS A 1 88 ? -8.597 20.118 26.912 1.00 69.19 88 LYS A C 1
ATOM 639 O O . LYS A 1 88 ? -7.828 20.350 25.987 1.00 69.19 88 LYS A O 1
ATOM 644 N N . LEU A 1 89 ? -9.095 18.907 27.164 1.00 62.78 89 LEU A N 1
ATOM 645 C CA . LEU A 1 89 ? -8.729 17.712 26.404 1.00 62.78 89 LEU A CA 1
ATOM 646 C C . LEU A 1 89 ? -9.130 17.787 24.925 1.00 62.78 89 LEU A C 1
ATOM 648 O O . LEU A 1 89 ? -8.350 17.431 24.042 1.00 62.78 89 LEU A O 1
ATOM 652 N N . ALA A 1 90 ? -10.335 18.292 24.653 1.00 53.72 90 ALA A N 1
ATOM 653 C CA . ALA A 1 90 ? -10.847 18.463 23.294 1.00 53.72 90 ALA A CA 1
ATOM 654 C C . ALA A 1 90 ? -10.003 19.438 22.450 1.00 53.72 90 ALA A C 1
ATOM 656 O O . ALA A 1 90 ? -9.985 19.324 21.229 1.00 53.72 90 ALA A O 1
ATOM 657 N N . ASN A 1 91 ? -9.286 20.361 23.098 1.00 69.44 91 ASN A N 1
ATOM 658 C CA . ASN A 1 91 ? -8.420 21.347 22.448 1.00 69.44 91 ASN A CA 1
ATOM 659 C C . ASN A 1 91 ? -6.943 20.910 22.341 1.00 69.44 91 ASN A C 1
ATOM 661 O O . ASN A 1 91 ? -6.122 21.682 21.849 1.00 69.44 91 ASN A O 1
ATOM 665 N N . MET A 1 92 ? -6.584 19.708 22.808 1.00 72.75 92 MET A N 1
ATOM 666 C CA . MET A 1 92 ? -5.231 19.144 22.677 1.00 72.75 92 MET A CA 1
ATOM 667 C C . MET A 1 92 ? -5.028 18.498 21.297 1.00 72.75 92 MET A C 1
ATOM 669 O O . MET A 1 92 ? -5.987 18.052 20.669 1.00 72.75 92 MET A O 1
ATOM 673 N N . SER A 1 93 ? -3.781 18.412 20.827 1.00 66.88 93 SER A N 1
ATOM 674 C CA . SER A 1 93 ? -3.452 17.684 19.591 1.00 66.88 93 SER A CA 1
ATOM 675 C C . SER A 1 93 ? -3.639 16.165 19.744 1.00 66.88 93 SER A C 1
ATOM 677 O O . SER A 1 93 ? -3.609 15.639 20.856 1.00 66.88 93 SER A O 1
ATOM 679 N N . GLU A 1 94 ? -3.773 15.430 18.633 1.00 55.16 94 GLU A N 1
ATOM 680 C CA . GLU A 1 94 ? -3.957 13.962 18.631 1.00 55.16 94 GLU A CA 1
ATOM 681 C C . GLU A 1 94 ? -2.876 13.219 19.439 1.00 55.16 94 GLU A C 1
ATOM 683 O O . GLU A 1 94 ? -3.180 12.318 20.221 1.00 55.16 94 GLU A O 1
ATOM 688 N N . ALA A 1 95 ? -1.609 13.634 19.317 1.00 58.81 95 ALA A N 1
ATOM 689 C CA . ALA A 1 95 ? -0.495 13.036 20.056 1.00 58.81 95 ALA A CA 1
ATOM 690 C C . ALA A 1 95 ? -0.588 13.292 21.572 1.00 58.81 95 ALA A C 1
ATOM 692 O O . ALA A 1 95 ? -0.230 12.441 22.391 1.00 58.81 95 ALA A O 1
ATOM 693 N N . GLU A 1 96 ? -1.080 14.466 21.963 1.00 53.59 96 GLU A N 1
ATOM 694 C CA . GLU A 1 96 ? -1.284 14.838 23.361 1.00 53.59 96 GLU A CA 1
ATOM 695 C C . GLU A 1 96 ? -2.509 14.135 23.959 1.00 53.59 96 GLU A C 1
ATOM 697 O O . GLU A 1 96 ? -2.449 13.677 25.101 1.00 53.59 96 GLU A O 1
ATOM 702 N N . GLN A 1 97 ? -3.581 13.977 23.177 1.00 52.19 97 GLN A N 1
ATOM 703 C CA . GLN A 1 97 ? -4.748 13.172 23.538 1.00 52.19 97 GLN A CA 1
ATOM 704 C C . GLN A 1 97 ? -4.368 11.699 23.727 1.00 52.19 97 GLN A C 1
ATOM 706 O O . GLN A 1 97 ? -4.751 11.091 24.728 1.00 52.19 97 GLN A O 1
ATOM 711 N N . GLU A 1 98 ? -3.555 11.131 22.828 1.00 53.34 98 GLU A N 1
ATOM 712 C CA . GLU A 1 98 ? -3.066 9.756 22.960 1.00 53.34 98 GLU A CA 1
ATOM 713 C C . GLU A 1 98 ? -2.215 9.587 24.229 1.00 53.34 98 GLU A C 1
ATOM 715 O O . GLU A 1 98 ? -2.375 8.613 24.972 1.00 53.34 98 GLU A O 1
ATOM 720 N N . LYS A 1 99 ? -1.325 10.546 24.516 1.00 67.19 99 LYS A N 1
ATOM 721 C CA . LYS A 1 99 ? -0.491 10.526 25.725 1.00 67.19 99 LYS A CA 1
ATOM 722 C C . LYS A 1 99 ? -1.332 10.625 26.998 1.00 67.19 99 LYS A C 1
ATOM 724 O O . LYS A 1 99 ? -1.135 9.826 27.914 1.00 67.19 99 LYS A O 1
ATOM 729 N N . TRP A 1 100 ? -2.290 11.549 27.045 1.00 68.25 100 TRP A N 1
ATOM 730 C CA . TRP A 1 100 ? -3.201 11.683 28.180 1.00 68.25 100 TRP A CA 1
ATOM 731 C C . TRP A 1 100 ? -4.039 10.416 28.381 1.00 68.25 100 TRP A C 1
ATOM 733 O O . TRP A 1 100 ? -4.129 9.918 29.502 1.00 68.25 100 TRP A O 1
ATOM 743 N N . GLY A 1 101 ? -4.573 9.836 27.300 1.00 58.22 101 GLY A N 1
ATOM 744 C CA . GLY A 1 101 ? -5.328 8.583 27.346 1.00 58.22 101 GLY A CA 1
ATOM 745 C C . GLY A 1 101 ? -4.507 7.426 27.920 1.00 58.22 101 GLY A C 1
ATOM 746 O O . GLY A 1 101 ? -5.003 6.671 28.757 1.00 58.22 101 GLY A O 1
ATOM 747 N N . LYS A 1 102 ? -3.220 7.327 27.552 1.00 58.59 102 LYS A N 1
ATOM 748 C CA . LYS A 1 102 ? -2.281 6.344 28.121 1.00 58.59 102 LYS A CA 1
ATOM 749 C C . LYS A 1 102 ? -2.036 6.568 29.615 1.00 58.59 102 LYS A C 1
ATOM 751 O O . LYS A 1 102 ? -2.081 5.611 30.386 1.00 58.59 102 LYS A O 1
ATOM 756 N N . GLU A 1 103 ? -1.789 7.807 30.038 1.00 64.62 103 GLU A N 1
ATOM 757 C CA . GLU A 1 103 ? -1.554 8.140 31.450 1.00 64.62 103 GLU A CA 1
ATOM 758 C C . GLU A 1 103 ? -2.799 7.902 32.311 1.00 64.62 103 GLU A C 1
ATOM 760 O O . GLU A 1 103 ? -2.705 7.344 33.407 1.00 64.62 103 GLU A O 1
ATOM 765 N N . TYR A 1 104 ? -3.970 8.278 31.803 1.00 64.44 104 TYR A N 1
ATOM 766 C CA . TYR A 1 104 ? -5.250 8.048 32.454 1.00 64.44 104 TYR A CA 1
ATOM 767 C C . TYR A 1 104 ? -5.536 6.546 32.609 1.00 64.44 104 TYR A C 1
ATOM 769 O O . TYR A 1 104 ? -5.800 6.078 33.719 1.00 64.44 104 TYR A O 1
ATOM 777 N N . ALA A 1 105 ? -5.382 5.762 31.535 1.00 58.16 105 ALA A N 1
ATOM 778 C CA . ALA A 1 105 ? -5.527 4.308 31.579 1.00 58.16 105 ALA A CA 1
ATOM 779 C C . ALA A 1 105 ? -4.545 3.656 32.570 1.00 58.16 105 ALA A C 1
ATOM 781 O O . ALA A 1 105 ? -4.935 2.783 33.346 1.00 58.16 105 ALA A O 1
ATOM 782 N N . ALA A 1 106 ? -3.289 4.115 32.612 1.00 64.25 106 ALA A N 1
ATOM 783 C CA . ALA A 1 106 ? -2.290 3.628 33.561 1.00 64.25 106 ALA A CA 1
ATOM 784 C C . ALA A 1 106 ? -2.671 3.929 35.022 1.00 64.25 106 ALA A C 1
ATOM 786 O O . ALA A 1 106 ? -2.543 3.055 35.884 1.00 64.25 106 ALA A O 1
ATOM 787 N N . ARG A 1 107 ? -3.190 5.132 35.308 1.00 65.25 107 ARG A N 1
ATOM 788 C CA . ARG A 1 107 ? -3.692 5.506 36.643 1.00 65.25 107 ARG A CA 1
ATOM 789 C C . ARG A 1 107 ? -4.888 4.652 37.055 1.00 65.25 107 ARG A C 1
ATOM 791 O O . ARG A 1 107 ? -4.912 4.163 38.181 1.00 65.25 107 ARG A O 1
ATOM 798 N N . GLN A 1 108 ? -5.827 4.411 36.142 1.00 61.59 108 GLN A N 1
ATOM 799 C CA . GLN A 1 108 ? -6.986 3.556 36.405 1.00 61.59 108 GLN A CA 1
ATOM 800 C C . GLN A 1 108 ? -6.582 2.097 36.641 1.00 61.59 108 GLN A C 1
ATOM 802 O O . GLN A 1 108 ? -7.072 1.473 37.581 1.00 61.59 108 GLN A O 1
ATOM 807 N N . MET A 1 109 ? -5.630 1.567 35.867 1.00 60.50 109 MET A N 1
ATOM 808 C CA . MET A 1 109 ? -5.067 0.236 36.114 1.00 60.50 109 MET A CA 1
ATOM 809 C C . MET A 1 109 ? -4.365 0.145 37.474 1.00 60.50 109 MET A C 1
ATOM 811 O O . MET A 1 109 ? -4.529 -0.849 38.183 1.00 60.50 109 MET A O 1
ATOM 815 N N . ALA A 1 110 ? -3.610 1.173 37.871 1.00 65.75 110 ALA A N 1
ATOM 816 C CA . ALA A 1 110 ? -2.947 1.217 39.173 1.00 65.75 110 ALA A CA 1
ATOM 817 C C . ALA A 1 110 ? -3.953 1.297 40.337 1.00 65.75 110 ALA A C 1
ATOM 819 O O . ALA A 1 110 ? -3.819 0.563 41.317 1.00 65.75 110 ALA A O 1
ATOM 820 N N . ALA A 1 111 ? -4.994 2.125 40.211 1.00 62.38 111 ALA A N 1
ATOM 821 C CA . ALA A 1 111 ? -6.057 2.263 41.207 1.00 62.38 111 ALA A CA 1
ATOM 822 C C . ALA A 1 111 ? -6.882 0.971 41.362 1.00 62.38 111 ALA A C 1
ATOM 824 O O . ALA A 1 111 ? -7.147 0.528 42.484 1.00 62.38 111 ALA A O 1
ATOM 825 N N . ALA A 1 112 ? -7.204 0.306 40.246 1.00 57.16 112 ALA A N 1
ATOM 826 C CA . ALA A 1 112 ? -7.890 -0.984 40.240 1.00 57.16 112 ALA A CA 1
ATOM 827 C C . ALA A 1 112 ? -7.039 -2.099 40.876 1.00 57.16 112 ALA A C 1
ATOM 829 O O . ALA A 1 112 ? -7.551 -2.865 41.695 1.00 57.16 112 ALA A O 1
ATOM 830 N N . LYS A 1 113 ? -5.730 -2.162 40.576 1.00 61.88 113 LYS A N 1
ATOM 831 C CA . LYS A 1 113 ? -4.790 -3.099 41.226 1.00 61.88 113 LYS A CA 1
ATOM 832 C C . LYS A 1 113 ? -4.647 -2.849 42.730 1.00 61.88 113 LYS A C 1
ATOM 834 O O . LYS A 1 113 ? -4.437 -3.794 43.482 1.00 61.88 113 LYS A O 1
ATOM 839 N N . ALA A 1 114 ? -4.804 -1.603 43.171 1.00 64.38 114 ALA A N 1
ATOM 840 C CA . ALA A 1 114 ? -4.770 -1.215 44.579 1.00 64.38 114 ALA A CA 1
ATOM 841 C C . ALA A 1 114 ? -6.114 -1.399 45.318 1.00 64.38 114 ALA A C 1
ATOM 843 O O . ALA A 1 114 ? -6.226 -1.008 46.479 1.00 64.38 114 ALA A O 1
ATOM 844 N N . GLY A 1 115 ? -7.146 -1.958 44.670 1.00 53.97 115 GLY A N 1
ATOM 845 C CA . GLY A 1 115 ? -8.450 -2.202 45.295 1.00 53.97 115 GLY A CA 1
ATOM 846 C C . GLY A 1 115 ? -9.248 -0.934 45.625 1.00 53.97 115 GLY A C 1
ATOM 847 O O . GLY A 1 115 ? -10.213 -1.009 46.382 1.00 53.97 115 GLY A O 1
ATOM 848 N N . LYS A 1 116 ? -8.867 0.221 45.063 1.00 55.62 116 LYS A N 1
ATOM 849 C CA . LYS A 1 116 ? -9.586 1.494 45.194 1.00 55.62 116 LYS A CA 1
ATOM 850 C C . LYS A 1 116 ? -10.222 1.845 43.848 1.00 55.62 116 LYS A C 1
ATOM 852 O O . LYS A 1 116 ? -9.616 2.593 43.080 1.00 55.62 116 LYS A O 1
ATOM 857 N N . PRO A 1 117 ? -11.399 1.289 43.506 1.00 53.34 117 PRO A N 1
ATOM 858 C CA . PRO A 1 117 ? -12.103 1.742 42.318 1.00 53.34 117 PRO A CA 1
ATOM 859 C C . PRO A 1 117 ? -12.452 3.227 42.483 1.00 53.34 117 PRO A C 1
ATOM 861 O O . PRO A 1 117 ? -12.927 3.649 43.539 1.00 53.34 117 PRO A O 1
ATOM 864 N N . ALA A 1 118 ? -12.178 4.027 41.455 1.00 51.69 118 ALA A N 1
ATOM 865 C CA . ALA A 1 118 ? -12.686 5.391 41.380 1.00 51.69 118 ALA A CA 1
ATOM 866 C C . ALA A 1 118 ? -14.229 5.368 41.315 1.00 51.69 118 ALA A C 1
ATOM 868 O O . ALA A 1 118 ? -14.812 4.388 40.848 1.00 51.69 118 ALA A O 1
ATOM 869 N N . GLY A 1 119 ? -14.851 6.430 41.840 1.00 48.84 119 GLY A N 1
ATOM 870 C CA . GLY A 1 119 ? -16.291 6.628 42.068 1.00 48.84 119 GLY A CA 1
ATOM 871 C C . GLY A 1 119 ? -17.267 5.691 41.340 1.00 48.84 119 GLY A C 1
ATOM 872 O O . GLY A 1 119 ? -17.337 5.667 40.117 1.00 48.84 119 GLY A O 1
ATOM 873 N N . GLY A 1 120 ? -18.072 4.953 42.113 1.00 51.91 120 GLY A N 1
ATOM 874 C CA . GLY A 1 120 ? -19.280 4.270 41.627 1.00 51.91 120 GLY A CA 1
ATOM 875 C C . GLY A 1 120 ? -19.084 3.010 40.772 1.00 51.91 120 GLY A C 1
ATOM 876 O O . GLY A 1 120 ? -20.076 2.360 40.452 1.00 51.91 120 GLY A O 1
ATOM 877 N N . VAL A 1 121 ? -17.852 2.618 40.428 1.00 55.56 121 VAL A N 1
ATOM 878 C CA . VAL A 1 121 ? -17.576 1.407 39.631 1.00 55.56 121 VAL A CA 1
ATOM 879 C C . VAL A 1 121 ? -17.367 0.200 40.551 1.00 55.56 121 VAL A C 1
ATOM 881 O O . VAL A 1 121 ? -16.512 0.223 41.438 1.00 55.56 121 VAL A O 1
ATOM 884 N N . ASN A 1 122 ? -18.127 -0.882 40.354 1.00 62.47 122 ASN A N 1
ATOM 885 C CA . ASN A 1 122 ? -17.955 -2.088 41.169 1.00 62.47 122 ASN A CA 1
ATOM 886 C C . ASN A 1 122 ? -16.708 -2.898 40.744 1.00 62.47 122 ASN A C 1
ATOM 888 O O . ASN A 1 122 ? -16.172 -2.747 39.643 1.00 62.47 122 ASN A O 1
ATOM 892 N N . GLN A 1 123 ? -16.230 -3.791 41.617 1.00 59.38 123 GLN A N 1
ATOM 893 C CA . GLN A 1 123 ? -15.003 -4.565 41.377 1.00 59.38 123 GLN A CA 1
ATOM 894 C C . GLN A 1 123 ? -15.062 -5.420 40.095 1.00 59.38 123 GLN A C 1
ATOM 896 O O . GLN A 1 123 ? -14.036 -5.621 39.444 1.00 59.38 123 GLN A O 1
ATOM 901 N N . ALA A 1 124 ? -16.241 -5.928 39.724 1.00 66.19 124 ALA A N 1
ATOM 902 C CA . ALA A 1 124 ? -16.418 -6.742 38.523 1.00 66.19 124 ALA A CA 1
ATOM 903 C C . ALA A 1 124 ? -16.281 -5.901 37.242 1.00 66.19 124 ALA A C 1
ATOM 905 O O . ALA A 1 124 ? -15.576 -6.306 36.319 1.00 66.19 124 ALA A O 1
ATOM 906 N N . GLN A 1 125 ? -16.868 -4.703 37.219 1.00 65.38 125 GLN A N 1
ATOM 907 C CA . GLN A 1 125 ? -16.742 -3.742 36.119 1.00 65.38 125 GLN A CA 1
ATOM 908 C C . GLN A 1 125 ? -15.299 -3.253 35.956 1.00 65.38 125 GLN A C 1
ATOM 910 O O . GLN A 1 125 ? -14.784 -3.192 34.840 1.00 65.38 125 GLN A O 1
ATOM 915 N N . ALA A 1 126 ? -14.599 -2.985 37.064 1.00 61.81 126 ALA A N 1
ATOM 916 C CA . ALA A 1 126 ? -13.184 -2.620 37.026 1.00 61.81 126 ALA A CA 1
ATOM 917 C C . ALA A 1 126 ? -12.319 -3.743 36.422 1.00 61.81 126 ALA A C 1
ATOM 919 O O . ALA A 1 126 ? -11.490 -3.482 35.552 1.00 61.81 126 ALA A O 1
ATOM 920 N N . LYS A 1 127 ? -12.547 -5.003 36.825 1.00 65.81 127 LYS A N 1
ATOM 921 C CA . LYS A 1 127 ? -11.855 -6.171 36.252 1.00 65.81 127 LYS A CA 1
ATOM 922 C C . LYS A 1 127 ? -12.145 -6.344 34.759 1.00 65.81 127 LYS A C 1
ATOM 924 O O . LYS A 1 127 ? -11.214 -6.574 33.993 1.00 65.81 127 LYS A O 1
ATOM 929 N N . LYS A 1 128 ? -13.408 -6.200 34.345 1.00 75.44 128 LYS A N 1
ATOM 930 C CA . LYS A 1 128 ? -13.814 -6.279 32.934 1.00 75.44 128 LYS A CA 1
ATOM 931 C C . LYS A 1 128 ? -13.126 -5.200 32.093 1.00 75.44 128 LYS A C 1
ATOM 933 O O . LYS A 1 128 ? -12.551 -5.511 31.059 1.00 75.44 128 LYS A O 1
ATOM 938 N N . SER A 1 129 ? -13.111 -3.958 32.570 1.00 69.12 129 SER A N 1
ATOM 939 C CA . SER A 1 129 ? -12.463 -2.828 31.893 1.00 69.12 129 SER A CA 1
ATOM 940 C C . SER A 1 129 ? -10.956 -3.039 31.670 1.00 69.12 129 SER A C 1
ATOM 942 O O . SER A 1 129 ? -10.437 -2.766 30.584 1.00 69.12 129 SER A O 1
ATOM 944 N N . VAL A 1 130 ? -10.256 -3.582 32.675 1.00 69.69 130 VAL A N 1
ATOM 945 C CA . VAL A 1 130 ? -8.836 -3.951 32.550 1.00 69.69 130 VAL A CA 1
ATOM 946 C C . VAL A 1 130 ? -8.652 -5.050 31.504 1.00 69.69 130 VAL A C 1
ATOM 948 O O . VAL A 1 130 ? -7.829 -4.883 30.609 1.00 69.69 130 VAL A O 1
ATOM 951 N N . ALA A 1 131 ? -9.454 -6.119 31.554 1.00 75.94 131 ALA A N 1
ATOM 952 C CA . ALA A 1 131 ? -9.357 -7.227 30.603 1.00 75.94 131 ALA A CA 1
ATOM 953 C C . ALA A 1 131 ? -9.581 -6.782 29.145 1.00 75.94 131 ALA A C 1
ATOM 955 O O . ALA A 1 131 ? -8.803 -7.152 28.268 1.00 75.94 131 ALA A O 1
ATOM 956 N N . LEU A 1 132 ? -10.586 -5.932 28.890 1.00 80.81 132 LEU A N 1
ATOM 957 C CA . LEU A 1 132 ? -10.840 -5.361 27.559 1.00 80.81 132 LEU A CA 1
ATOM 958 C C . LEU A 1 132 ? -9.657 -4.517 27.063 1.00 80.81 132 LEU A C 1
ATOM 960 O O . LEU A 1 132 ? -9.262 -4.604 25.901 1.00 80.81 132 LEU A O 1
ATOM 964 N N . SER A 1 133 ? -9.060 -3.724 27.956 1.00 74.81 133 SER A N 1
ATOM 965 C CA . SER A 1 133 ? -7.908 -2.876 27.630 1.00 74.81 133 SER A CA 1
ATOM 966 C C . SER A 1 133 ? -6.652 -3.701 27.328 1.00 74.81 133 SER A C 1
ATOM 968 O O . SER A 1 133 ? -5.922 -3.393 26.385 1.00 74.81 133 SER A O 1
ATOM 970 N N . GLU A 1 134 ? -6.405 -4.763 28.101 1.00 77.94 134 GLU A N 1
ATOM 971 C CA . GLU A 1 134 ? -5.299 -5.701 27.879 1.00 77.94 134 GLU A CA 1
ATOM 972 C C . GLU A 1 134 ? -5.464 -6.461 26.555 1.00 77.94 134 GLU A C 1
ATOM 974 O O . GLU A 1 134 ? -4.506 -6.569 25.785 1.00 77.94 134 GLU A O 1
ATOM 979 N N . GLU A 1 135 ? -6.680 -6.925 26.242 1.00 88.19 135 GLU A N 1
ATOM 980 C CA . GLU A 1 135 ? -6.977 -7.581 24.966 1.00 88.19 135 GLU A CA 1
ATOM 981 C C . GLU A 1 135 ? -6.745 -6.631 23.784 1.00 88.19 135 GLU A C 1
ATOM 983 O O . GLU A 1 135 ? -6.045 -6.991 22.834 1.00 88.19 135 GLU A O 1
ATOM 988 N N . LYS A 1 136 ? -7.255 -5.394 23.867 1.00 84.06 136 LYS A N 1
ATOM 989 C CA . LYS A 1 136 ? -7.060 -4.374 22.829 1.00 84.06 136 LYS A CA 1
ATOM 990 C C . LYS A 1 136 ? -5.578 -4.088 22.596 1.00 84.06 136 LYS A C 1
ATOM 992 O O . LYS A 1 136 ? -5.137 -4.026 21.448 1.00 84.06 136 LYS A O 1
ATOM 997 N N . LEU A 1 137 ? -4.796 -3.939 23.668 1.00 79.81 137 LEU A N 1
ATOM 998 C CA . LEU A 1 137 ? -3.357 -3.690 23.571 1.00 79.81 137 LEU A CA 1
ATOM 999 C C . LEU A 1 137 ? -2.623 -4.860 22.905 1.00 79.81 137 LEU A C 1
ATOM 1001 O O . LEU A 1 137 ? -1.771 -4.631 22.047 1.00 79.81 137 LEU A O 1
ATOM 1005 N N . ARG A 1 138 ? -2.973 -6.102 23.260 1.00 90.62 138 ARG A N 1
ATOM 1006 C CA . ARG A 1 138 ? -2.402 -7.304 22.638 1.00 90.62 138 ARG A CA 1
ATOM 1007 C C . ARG A 1 138 ? -2.671 -7.333 21.134 1.00 90.62 138 ARG A C 1
ATOM 1009 O O . ARG A 1 138 ? -1.732 -7.482 20.356 1.00 90.62 138 ARG A O 1
ATOM 1016 N N . LEU A 1 139 ? -3.928 -7.155 20.726 1.00 92.19 139 LEU A N 1
ATOM 1017 C CA . LEU A 1 139 ? -4.322 -7.177 19.314 1.00 92.19 139 LEU A CA 1
ATOM 1018 C C . LEU A 1 139 ? -3.686 -6.032 18.517 1.00 92.19 139 LEU A C 1
ATOM 1020 O O . LEU A 1 139 ? -3.225 -6.244 17.397 1.00 92.19 139 LEU A O 1
ATOM 1024 N N . LYS A 1 140 ? -3.587 -4.832 19.105 1.00 87.56 140 LYS A N 1
ATOM 1025 C CA . LYS A 1 140 ? -2.851 -3.719 18.492 1.00 87.56 140 LYS A CA 1
ATOM 1026 C C . LYS A 1 140 ? -1.372 -4.069 18.302 1.00 87.56 140 LYS A C 1
ATOM 1028 O O . LYS A 1 140 ? -0.830 -3.811 17.236 1.00 87.56 140 LYS A O 1
ATOM 1033 N N . GLY A 1 141 ? -0.748 -4.729 19.280 1.00 84.06 141 GLY A N 1
ATOM 1034 C CA . GLY A 1 141 ? 0.629 -5.215 19.166 1.00 84.06 141 GLY A CA 1
ATOM 1035 C C . GLY A 1 141 ? 0.838 -6.205 18.012 1.00 84.06 141 GLY A C 1
ATOM 1036 O O . GLY A 1 141 ? 1.861 -6.143 17.332 1.00 84.06 141 GLY A O 1
ATOM 1037 N N . GLU A 1 142 ? -0.132 -7.081 17.740 1.00 94.38 142 GLU A N 1
ATOM 1038 C CA . GLU A 1 142 ? -0.090 -7.997 16.588 1.00 94.38 142 GLU A CA 1
ATOM 1039 C C . GLU A 1 142 ? -0.147 -7.246 15.250 1.00 94.38 142 GLU A C 1
ATOM 1041 O O . GLU A 1 142 ? 0.647 -7.527 14.345 1.00 94.38 142 GLU A O 1
ATOM 1046 N N . VAL A 1 143 ? -1.042 -6.258 15.143 1.00 94.19 143 VAL A N 1
ATOM 1047 C CA . VAL A 1 143 ? -1.151 -5.383 13.965 1.00 94.19 143 VAL A CA 1
ATOM 1048 C C . VAL A 1 143 ? 0.131 -4.571 13.772 1.00 94.19 143 VAL A C 1
ATOM 1050 O O . VAL A 1 143 ? 0.695 -4.567 12.677 1.00 94.19 143 VAL A O 1
ATOM 1053 N N . ASP A 1 144 ? 0.646 -3.946 14.831 1.00 91.56 144 ASP A N 1
ATOM 1054 C CA . ASP A 1 144 ? 1.871 -3.143 14.791 1.00 91.56 144 ASP A CA 1
ATOM 1055 C C . ASP A 1 144 ? 3.079 -3.994 14.374 1.00 91.56 144 ASP A C 1
ATOM 1057 O O . ASP A 1 144 ? 3.909 -3.562 13.571 1.00 91.56 144 ASP A O 1
ATOM 1061 N N . ALA A 1 145 ? 3.178 -5.237 14.854 1.00 96.44 145 ALA A N 1
ATOM 1062 C CA . ALA A 1 145 ? 4.234 -6.161 14.450 1.00 96.44 145 ALA A CA 1
ATOM 1063 C C . ALA A 1 145 ? 4.160 -6.520 12.955 1.00 96.44 145 ALA A C 1
ATOM 1065 O O . ALA A 1 145 ? 5.193 -6.672 12.297 1.00 96.44 145 ALA A O 1
ATOM 1066 N N . PHE A 1 146 ? 2.960 -6.664 12.389 1.00 97.56 146 PHE A N 1
ATOM 1067 C CA . PHE A 1 146 ? 2.793 -6.824 10.945 1.00 97.56 146 PHE A CA 1
ATOM 1068 C C . PHE A 1 146 ? 3.214 -5.559 10.184 1.00 97.56 146 PHE A C 1
ATOM 1070 O O . PHE A 1 146 ? 4.076 -5.646 9.308 1.00 97.56 146 PHE A O 1
ATOM 1077 N N . VAL A 1 147 ? 2.688 -4.390 10.559 1.00 94.19 147 VAL A N 1
ATOM 1078 C CA . VAL A 1 147 ? 2.984 -3.109 9.895 1.00 94.19 147 VAL A CA 1
ATOM 1079 C C . VAL A 1 147 ? 4.481 -2.803 9.917 1.00 94.19 147 VAL A C 1
ATOM 1081 O O . VAL A 1 147 ? 5.055 -2.454 8.885 1.00 94.19 147 VAL A O 1
ATOM 1084 N N . ASN A 1 148 ? 5.145 -2.995 11.057 1.00 95.69 148 ASN A N 1
ATOM 1085 C CA . ASN A 1 148 ? 6.580 -2.750 11.193 1.00 95.69 148 ASN A CA 1
ATOM 1086 C C . ASN A 1 148 ? 7.420 -3.694 10.323 1.00 95.69 148 ASN A C 1
ATOM 1088 O O . ASN A 1 148 ? 8.384 -3.247 9.700 1.00 95.69 148 ASN A O 1
ATOM 1092 N N . ARG A 1 149 ? 7.037 -4.975 10.219 1.00 97.50 149 ARG A N 1
ATOM 1093 C CA . ARG A 1 149 ? 7.700 -5.922 9.307 1.00 97.50 149 ARG A CA 1
ATOM 1094 C C . ARG A 1 149 ? 7.547 -5.500 7.848 1.00 97.50 149 ARG A C 1
ATOM 1096 O O . ARG A 1 149 ? 8.535 -5.480 7.121 1.00 97.50 149 ARG A O 1
ATOM 1103 N N . MET A 1 150 ? 6.342 -5.117 7.427 1.00 97.19 150 MET A N 1
ATOM 1104 C CA . MET A 1 150 ? 6.118 -4.657 6.053 1.00 97.19 150 MET A CA 1
ATOM 1105 C C . MET A 1 150 ? 6.861 -3.348 5.762 1.00 97.19 150 MET A C 1
ATOM 1107 O O . MET A 1 150 ? 7.444 -3.197 4.692 1.00 97.19 150 MET A O 1
ATOM 1111 N N . LYS A 1 151 ? 6.923 -2.424 6.726 1.00 96.56 151 LYS A N 1
ATOM 1112 C CA . LYS A 1 151 ? 7.701 -1.186 6.602 1.00 96.56 151 LYS A CA 1
ATOM 1113 C C . LYS A 1 151 ? 9.191 -1.461 6.384 1.00 96.56 151 LYS A C 1
ATOM 1115 O O . LYS A 1 151 ? 9.784 -0.840 5.507 1.00 96.56 151 LYS A O 1
ATOM 1120 N N . ALA A 1 152 ? 9.777 -2.394 7.136 1.00 97.62 152 ALA A N 1
ATOM 1121 C CA . ALA A 1 152 ? 11.176 -2.784 6.960 1.00 97.62 152 ALA A CA 1
ATOM 1122 C C . ALA A 1 152 ? 11.432 -3.356 5.554 1.00 97.62 152 ALA A C 1
ATOM 1124 O O . ALA A 1 152 ? 12.329 -2.888 4.859 1.00 97.62 152 ALA A O 1
ATOM 1125 N N . LEU A 1 153 ? 10.577 -4.274 5.085 1.00 97.38 153 LEU A N 1
ATOM 1126 C CA . LEU A 1 153 ? 10.672 -4.829 3.727 1.00 97.38 153 LEU A CA 1
ATOM 1127 C C . LEU A 1 153 ? 10.566 -3.745 2.643 1.00 97.38 153 LEU A C 1
ATOM 1129 O O . LEU A 1 153 ? 11.336 -3.737 1.687 1.00 97.38 153 LEU A O 1
ATOM 1133 N N . SER A 1 154 ? 9.639 -2.797 2.798 1.00 96.19 154 SER A N 1
ATOM 1134 C CA . SER A 1 154 ? 9.489 -1.678 1.861 1.00 96.19 154 SER A CA 1
ATOM 1135 C C . SER A 1 154 ? 10.745 -0.795 1.811 1.00 96.19 154 SER A C 1
ATOM 1137 O O . SER A 1 154 ? 11.177 -0.390 0.731 1.00 96.19 154 SER A O 1
ATOM 1139 N N . GLN A 1 155 ? 11.379 -0.541 2.960 1.00 97.56 155 GLN A N 1
ATOM 1140 C CA . GLN A 1 155 ? 12.637 0.207 3.031 1.00 97.56 155 GLN A CA 1
ATOM 1141 C C . GLN A 1 155 ? 13.791 -0.537 2.350 1.00 97.56 155 GLN A C 1
ATOM 1143 O O . GLN A 1 155 ? 14.563 0.081 1.619 1.00 97.56 155 GLN A O 1
ATOM 1148 N N . GLU A 1 156 ? 13.893 -1.854 2.535 1.00 97.44 156 GLU A N 1
ATOM 1149 C CA . GLU A 1 156 ? 14.887 -2.686 1.846 1.00 97.44 156 GLU A CA 1
ATOM 1150 C C . GLU A 1 156 ? 14.716 -2.629 0.322 1.00 97.44 156 GLU A C 1
ATOM 1152 O O . GLU A 1 156 ? 15.694 -2.427 -0.405 1.00 97.44 156 GLU A O 1
ATOM 1157 N N . ILE A 1 157 ? 13.474 -2.715 -0.168 1.00 97.75 157 ILE A N 1
ATOM 1158 C CA . ILE A 1 157 ? 13.162 -2.578 -1.598 1.00 97.75 157 ILE A CA 1
ATOM 1159 C C . ILE A 1 157 ? 13.549 -1.188 -2.108 1.00 97.75 157 ILE A C 1
ATOM 1161 O O . ILE A 1 157 ? 14.171 -1.085 -3.162 1.00 97.75 157 ILE A O 1
ATOM 1165 N N . ALA A 1 158 ? 13.258 -0.117 -1.365 1.00 97.44 158 ALA A N 1
ATOM 1166 C CA . ALA A 1 158 ? 13.626 1.247 -1.758 1.00 97.44 158 ALA A CA 1
ATOM 1167 C C . ALA A 1 158 ? 15.153 1.466 -1.819 1.00 97.44 158 ALA A C 1
ATOM 1169 O O . ALA A 1 158 ? 15.665 2.157 -2.708 1.00 97.44 158 ALA A O 1
ATOM 1170 N N . LEU A 1 159 ? 15.906 0.851 -0.902 1.00 97.81 159 LEU A N 1
ATOM 1171 C CA . LEU A 1 159 ? 17.370 0.860 -0.947 1.00 97.81 159 LEU A CA 1
ATOM 1172 C C . LEU A 1 159 ? 17.886 0.104 -2.176 1.00 97.81 159 LEU A C 1
ATOM 1174 O O . LEU A 1 159 ? 18.768 0.604 -2.879 1.00 97.81 159 LEU A O 1
ATOM 1178 N N . ARG A 1 160 ? 17.314 -1.069 -2.470 1.00 97.75 160 ARG A N 1
ATOM 1179 C CA . ARG A 1 160 ? 17.661 -1.858 -3.659 1.00 97.75 160 ARG A CA 1
ATOM 1180 C C . ARG A 1 160 ? 17.350 -1.098 -4.947 1.00 97.75 160 ARG A C 1
ATOM 1182 O O . ARG A 1 160 ? 18.214 -1.006 -5.811 1.00 97.75 160 ARG A O 1
ATOM 1189 N N . ASP A 1 161 ? 16.177 -0.481 -5.024 1.00 98.12 161 ASP A N 1
ATOM 1190 C CA . ASP A 1 161 ? 15.727 0.362 -6.132 1.00 98.12 161 ASP A CA 1
ATOM 1191 C C . ASP A 1 161 ? 16.744 1.467 -6.442 1.00 98.12 161 ASP A C 1
ATOM 1193 O O . ASP A 1 161 ? 17.173 1.640 -7.583 1.00 98.12 161 ASP A O 1
ATOM 1197 N N . THR A 1 162 ? 17.228 2.152 -5.403 1.00 98.06 162 THR A N 1
ATOM 1198 C CA . THR A 1 162 ? 18.249 3.197 -5.546 1.00 98.06 162 THR A CA 1
ATOM 1199 C C . THR A 1 162 ? 19.531 2.661 -6.190 1.00 98.06 162 THR A C 1
ATOM 1201 O O . THR A 1 162 ? 20.134 3.327 -7.034 1.00 98.06 162 THR A O 1
ATOM 1204 N N . VAL A 1 163 ? 19.972 1.462 -5.804 1.00 98.19 163 VAL A N 1
ATOM 1205 C CA . VAL A 1 163 ? 21.185 0.837 -6.351 1.00 98.19 163 VAL A CA 1
ATOM 1206 C C . VAL A 1 163 ? 20.967 0.371 -7.790 1.00 98.19 163 VAL A C 1
ATOM 1208 O O . VAL A 1 163 ? 21.792 0.660 -8.658 1.00 98.19 163 VAL A O 1
ATOM 1211 N N . GLU A 1 164 ? 19.869 -0.328 -8.059 1.00 98.06 164 GLU A N 1
ATOM 1212 C CA . GLU A 1 164 ? 19.590 -0.902 -9.378 1.00 98.06 164 GLU A CA 1
ATOM 1213 C C . GLU A 1 164 ? 19.248 0.179 -10.414 1.00 98.06 164 GLU A C 1
ATOM 1215 O O . GLU A 1 164 ? 19.710 0.101 -11.553 1.00 98.06 164 GLU A O 1
ATOM 1220 N N . SER A 1 165 ? 18.571 1.258 -10.009 1.00 97.38 165 SER A N 1
ATOM 1221 C CA . SER A 1 165 ? 18.351 2.437 -10.856 1.00 97.38 165 SER A CA 1
ATOM 1222 C C . SER A 1 165 ? 19.675 3.080 -11.269 1.00 97.38 165 SER A C 1
ATOM 1224 O O . SER A 1 165 ? 19.893 3.344 -12.448 1.00 97.38 165 SER A O 1
ATOM 1226 N N . ARG A 1 166 ? 20.626 3.244 -10.335 1.00 98.25 166 ARG A N 1
ATOM 1227 C CA . ARG A 1 166 ? 21.962 3.778 -10.658 1.00 98.25 166 ARG A CA 1
ATOM 1228 C C . ARG A 1 166 ? 22.722 2.889 -11.639 1.00 98.25 166 ARG A C 1
ATOM 1230 O O . ARG A 1 166 ? 23.382 3.410 -12.535 1.00 98.25 166 ARG A O 1
ATOM 1237 N N . LYS A 1 167 ? 22.647 1.563 -11.487 1.00 98.06 167 LYS A N 1
ATOM 1238 C CA . LYS A 1 167 ? 23.276 0.618 -12.426 1.00 98.06 167 LYS A CA 1
ATOM 1239 C C . LYS A 1 167 ? 22.654 0.715 -13.817 1.00 98.06 167 LYS A C 1
ATOM 1241 O O . LYS A 1 167 ? 23.389 0.754 -14.802 1.00 98.06 167 LYS A O 1
ATOM 1246 N N . ARG A 1 168 ? 21.321 0.785 -13.898 1.00 97.94 168 ARG A N 1
ATOM 1247 C CA . ARG A 1 168 ? 20.593 1.000 -15.154 1.00 97.94 168 ARG A CA 1
ATOM 1248 C C . ARG A 1 168 ? 21.042 2.298 -15.822 1.00 97.94 168 ARG A C 1
ATOM 1250 O O . ARG A 1 168 ? 21.449 2.275 -16.979 1.00 97.94 168 ARG A O 1
ATOM 1257 N N . ASP A 1 169 ? 21.040 3.405 -15.090 1.00 97.88 169 ASP A N 1
ATOM 1258 C CA . ASP A 1 169 ? 21.373 4.723 -15.639 1.00 97.88 169 ASP A CA 1
ATOM 1259 C C . ASP A 1 169 ? 22.844 4.798 -16.080 1.00 97.88 169 ASP A C 1
ATOM 1261 O O . ASP A 1 169 ? 23.161 5.371 -17.124 1.00 97.88 169 ASP A O 1
ATOM 1265 N N . ALA A 1 170 ? 23.750 4.142 -15.346 1.00 98.31 170 ALA A N 1
ATOM 1266 C CA . ALA A 1 170 ? 25.151 4.010 -15.736 1.00 98.31 170 ALA A CA 1
ATOM 1267 C C . ALA A 1 170 ? 25.337 3.227 -17.050 1.00 98.31 170 ALA A C 1
ATOM 1269 O O . ALA A 1 170 ? 26.262 3.535 -17.801 1.00 98.31 170 ALA A O 1
ATOM 1270 N N . ARG A 1 171 ? 24.460 2.255 -17.351 1.00 98.00 171 ARG A N 1
ATOM 1271 C CA . ARG A 1 171 ? 24.440 1.530 -18.636 1.00 98.00 171 ARG A CA 1
ATOM 1272 C C . ARG A 1 171 ? 23.806 2.344 -19.763 1.00 98.00 171 ARG A C 1
ATOM 1274 O O . ARG A 1 171 ? 24.310 2.305 -20.879 1.00 98.00 171 ARG A O 1
ATOM 1281 N N . ILE A 1 172 ? 22.748 3.103 -19.475 1.00 98.25 172 ILE A N 1
ATOM 1282 C CA . ILE A 1 172 ? 22.052 3.943 -20.464 1.00 98.25 172 ILE A CA 1
ATOM 1283 C C . ILE A 1 172 ? 22.933 5.109 -20.925 1.00 98.25 172 ILE A C 1
ATOM 1285 O O . ILE A 1 172 ? 22.988 5.414 -22.115 1.00 98.25 172 ILE A O 1
ATOM 1289 N N . LYS A 1 173 ? 23.672 5.742 -20.009 1.00 98.19 173 LYS A N 1
ATOM 1290 C CA . LYS A 1 173 ? 24.491 6.928 -20.295 1.00 98.19 173 LYS A CA 1
ATOM 1291 C C . LYS A 1 173 ? 25.441 6.787 -21.503 1.00 98.19 173 LYS A C 1
ATOM 1293 O O . LYS A 1 173 ? 25.427 7.678 -22.354 1.00 98.19 173 LYS A O 1
ATOM 1298 N N . PRO A 1 174 ? 26.274 5.735 -21.631 1.00 98.12 174 PRO A N 1
ATOM 1299 C CA . PRO A 1 174 ? 27.118 5.569 -22.814 1.00 98.12 174 PRO A CA 1
ATOM 1300 C C . PRO A 1 174 ? 26.315 5.305 -24.096 1.00 98.12 174 PRO A C 1
ATOM 1302 O O . PRO A 1 174 ? 26.746 5.754 -25.153 1.00 98.12 174 PRO A O 1
ATOM 1305 N N . ILE A 1 175 ? 25.154 4.642 -24.015 1.00 98.19 175 ILE A N 1
ATOM 1306 C CA . ILE A 1 175 ? 24.276 4.395 -25.173 1.00 98.19 175 ILE A CA 1
ATOM 1307 C C . ILE A 1 175 ? 23.713 5.722 -25.692 1.00 98.19 175 ILE A C 1
ATOM 1309 O O . ILE A 1 175 ? 23.792 5.990 -26.886 1.00 98.19 175 ILE A O 1
ATOM 1313 N N . MET A 1 176 ? 23.227 6.588 -24.796 1.00 97.12 176 MET A N 1
ATOM 1314 C CA . MET A 1 176 ? 22.757 7.930 -25.161 1.00 97.12 176 MET A CA 1
ATOM 1315 C C . MET A 1 176 ? 23.870 8.762 -25.797 1.00 97.12 176 MET A C 1
ATOM 1317 O O . MET A 1 176 ? 23.670 9.350 -26.854 1.00 97.12 176 MET A O 1
ATOM 1321 N N . LYS A 1 177 ? 25.077 8.740 -25.215 1.00 97.56 177 LYS A N 1
ATOM 1322 C CA . LYS A 1 177 ? 26.231 9.433 -25.798 1.00 97.56 177 LYS A CA 1
ATOM 1323 C C . LYS A 1 177 ? 26.574 8.893 -27.191 1.00 97.56 177 LYS A C 1
ATOM 1325 O O . LYS A 1 177 ? 26.949 9.664 -28.067 1.00 97.56 177 LYS A O 1
ATOM 1330 N N . ALA A 1 178 ? 26.485 7.582 -27.407 1.00 96.94 178 ALA A N 1
ATOM 1331 C CA . ALA A 1 178 ? 26.720 6.988 -28.720 1.00 96.94 178 ALA A CA 1
ATOM 1332 C C . ALA A 1 178 ? 25.638 7.391 -29.734 1.00 96.94 178 ALA A C 1
ATOM 1334 O O . ALA A 1 178 ? 25.974 7.659 -30.884 1.00 96.94 178 ALA A O 1
ATOM 1335 N N . TRP A 1 179 ? 24.378 7.494 -29.303 1.00 96.38 179 TRP A N 1
ATOM 1336 C CA . TRP A 1 179 ? 23.272 7.966 -30.136 1.00 96.38 179 TRP A CA 1
ATOM 1337 C C . TRP A 1 179 ? 23.474 9.425 -30.564 1.00 96.38 179 TRP A C 1
ATOM 1339 O O . TRP A 1 179 ? 23.441 9.721 -31.754 1.00 96.38 179 TRP A O 1
ATOM 1349 N N . GLU A 1 180 ? 23.787 10.320 -29.626 1.00 93.94 180 GLU A N 1
ATOM 1350 C CA . GLU A 1 180 ? 24.048 11.742 -29.908 1.00 93.94 180 GLU A CA 1
ATOM 1351 C C . GLU A 1 180 ? 25.198 11.964 -30.904 1.00 93.94 180 GLU A C 1
ATOM 1353 O O . GLU A 1 180 ? 25.193 12.941 -31.647 1.00 93.94 180 GLU A O 1
ATOM 1358 N N . ASN A 1 181 ? 26.185 11.061 -30.925 1.00 94.31 181 ASN A N 1
ATOM 1359 C CA . ASN A 1 181 ? 27.363 11.146 -31.794 1.00 94.31 181 ASN A CA 1
ATOM 1360 C C . ASN A 1 181 ? 27.279 10.229 -33.029 1.00 94.31 181 ASN A C 1
ATOM 1362 O O . ASN A 1 181 ? 28.289 10.034 -33.711 1.00 94.31 181 ASN A O 1
ATOM 1366 N N . ALA A 1 182 ? 26.122 9.622 -33.306 1.00 93.81 182 ALA A N 1
ATOM 1367 C CA . ALA A 1 182 ? 25.979 8.697 -34.422 1.00 93.81 182 ALA A CA 1
ATOM 1368 C C . ALA A 1 182 ? 26.107 9.439 -35.771 1.00 93.81 182 ALA A C 1
ATOM 1370 O O . ALA A 1 182 ? 25.492 10.492 -35.955 1.00 93.81 182 ALA A O 1
ATOM 1371 N N . PRO A 1 183 ? 26.900 8.918 -36.727 1.00 90.06 183 PRO A N 1
ATOM 1372 C CA . PRO A 1 183 ? 27.111 9.585 -38.005 1.00 90.06 183 PRO A CA 1
ATOM 1373 C C . PRO A 1 183 ? 25.839 9.572 -38.858 1.00 90.06 183 PRO A C 1
ATOM 1375 O O . PRO A 1 183 ? 25.129 8.569 -38.927 1.00 90.06 183 PRO A O 1
ATOM 1378 N N . LEU A 1 184 ? 25.589 10.687 -39.545 1.00 91.38 184 LEU A N 1
ATOM 1379 C CA . LEU A 1 184 ? 24.554 10.779 -40.570 1.00 91.38 184 LEU A CA 1
ATOM 1380 C C . LEU A 1 184 ? 25.073 10.206 -41.890 1.00 91.38 184 LEU A C 1
ATOM 1382 O O . LEU A 1 184 ? 26.230 10.420 -42.259 1.00 91.38 184 LEU A O 1
ATOM 1386 N N . GLU A 1 185 ? 24.197 9.522 -42.622 1.00 88.06 185 GLU A N 1
ATOM 1387 C CA . GLU A 1 185 ? 24.473 9.146 -44.008 1.00 88.06 185 GLU A CA 1
ATOM 1388 C C . GLU A 1 185 ? 24.679 10.408 -44.873 1.00 88.06 185 GLU A C 1
ATOM 1390 O O . GLU A 1 185 ? 24.077 11.453 -44.592 1.00 88.06 185 GLU A O 1
ATOM 1395 N N . PRO A 1 186 ? 25.505 10.360 -45.936 1.00 89.00 186 PRO A N 1
ATOM 1396 C CA . PRO A 1 186 ? 25.747 11.518 -46.792 1.00 89.00 186 PRO A CA 1
ATOM 1397 C C . PRO A 1 186 ? 24.448 12.140 -47.325 1.00 89.00 186 PRO A C 1
ATOM 1399 O O . PRO A 1 186 ? 23.642 11.477 -47.973 1.00 89.00 186 PRO A O 1
ATOM 1402 N N . GLY A 1 187 ? 24.254 13.435 -47.062 1.00 86.94 187 GLY A N 1
ATOM 1403 C CA . GLY A 1 187 ? 23.057 14.175 -47.476 1.00 86.94 187 GLY A CA 1
ATOM 1404 C C . GLY A 1 187 ? 21.820 13.963 -46.593 1.00 86.94 187 GLY A C 1
ATOM 1405 O O . GLY A 1 187 ? 20.7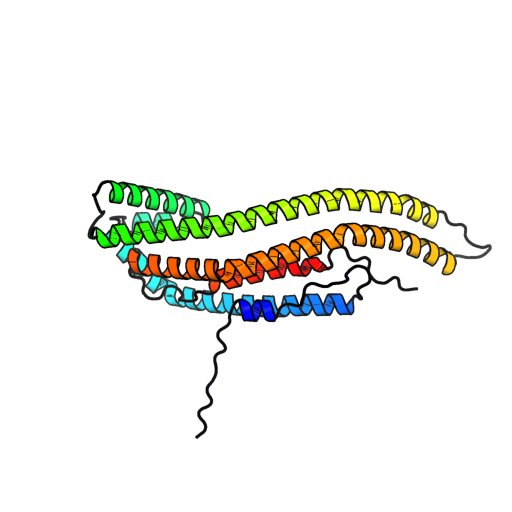91 14.587 -46.852 1.00 86.94 187 GLY A O 1
ATOM 1406 N N . ALA A 1 188 ? 21.896 13.135 -45.547 1.00 88.88 188 ALA A N 1
ATOM 1407 C CA . ALA A 1 188 ? 20.809 12.965 -44.590 1.00 88.88 188 ALA A CA 1
ATOM 1408 C C . ALA A 1 188 ? 20.775 14.112 -43.565 1.00 88.88 188 ALA A C 1
ATOM 1410 O O . ALA A 1 188 ? 21.809 14.598 -43.112 1.00 88.88 188 ALA A O 1
ATOM 1411 N N . MET A 1 189 ? 19.564 14.520 -43.173 1.00 87.00 189 MET A N 1
ATOM 1412 C CA . MET A 1 189 ? 19.333 15.511 -42.108 1.00 87.00 189 MET A CA 1
ATOM 1413 C C . MET A 1 189 ? 19.051 14.869 -40.739 1.00 87.00 189 MET A C 1
ATOM 1415 O O . MET A 1 189 ? 19.009 15.568 -39.732 1.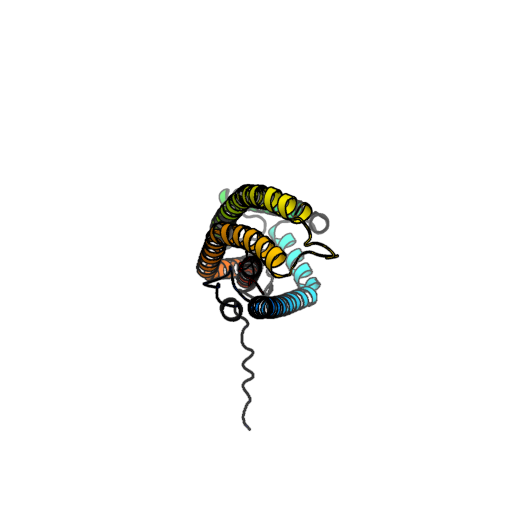00 87.00 189 MET A O 1
ATOM 1419 N N . MET A 1 190 ? 18.830 13.554 -40.704 1.00 89.88 190 MET A N 1
ATOM 1420 C CA . MET A 1 190 ? 18.503 12.773 -39.508 1.00 89.88 190 MET A CA 1
ATOM 1421 C C . MET A 1 190 ? 19.001 11.336 -39.658 1.00 89.88 190 MET A C 1
ATOM 1423 O O . MET A 1 190 ? 19.294 10.889 -40.772 1.00 89.88 190 MET A O 1
ATOM 1427 N N . LEU A 1 191 ? 19.122 10.629 -38.534 1.00 91.00 191 LEU A N 1
ATOM 1428 C CA . LEU A 1 191 ? 19.504 9.222 -38.529 1.00 91.00 191 LEU A CA 1
ATOM 1429 C C . LEU A 1 191 ? 18.435 8.383 -39.233 1.00 91.00 191 LEU A C 1
ATOM 1431 O O . LEU A 1 191 ? 17.257 8.733 -39.273 1.00 91.00 191 LEU A O 1
ATOM 1435 N N . SER A 1 192 ? 18.852 7.250 -39.797 1.00 91.12 192 SER A N 1
ATOM 1436 C CA . SER A 1 192 ? 17.879 6.277 -40.292 1.00 91.12 192 SER A CA 1
ATOM 1437 C C . SER A 1 192 ? 17.107 5.663 -39.124 1.00 91.12 192 SER A C 1
ATOM 1439 O O . SER A 1 192 ? 17.692 5.390 -38.072 1.00 91.12 192 SER A O 1
ATOM 1441 N N . THR A 1 193 ? 15.829 5.355 -39.343 1.00 90.31 193 THR A N 1
ATOM 1442 C CA . THR A 1 193 ? 14.969 4.686 -38.351 1.00 90.31 193 THR A CA 1
ATOM 1443 C C . THR A 1 193 ? 15.617 3.419 -37.797 1.00 90.31 193 THR A C 1
ATOM 1445 O O . THR A 1 193 ? 15.640 3.208 -36.595 1.00 90.31 193 THR A O 1
ATOM 1448 N N . LYS A 1 194 ? 16.286 2.630 -38.646 1.00 91.00 194 LYS A N 1
ATOM 1449 C CA . LYS A 1 194 ? 17.021 1.424 -38.231 1.00 91.00 194 LYS A CA 1
ATOM 1450 C C . LYS A 1 194 ? 18.119 1.704 -37.196 1.00 91.00 194 LYS A C 1
ATOM 1452 O O . LYS A 1 194 ? 18.339 0.883 -36.305 1.00 91.00 194 LYS A O 1
ATOM 1457 N N . VAL A 1 195 ? 18.848 2.812 -37.338 1.00 91.44 195 VAL A N 1
ATOM 1458 C CA . VAL A 1 195 ? 19.899 3.201 -36.384 1.00 91.44 195 VAL A CA 1
ATOM 1459 C C . VAL A 1 195 ? 19.267 3.694 -35.083 1.00 91.44 195 VAL A C 1
ATOM 1461 O O . VAL A 1 195 ? 19.687 3.264 -34.010 1.00 91.44 195 VAL A O 1
ATOM 1464 N N . GLU A 1 196 ? 18.224 4.522 -35.170 1.00 92.62 196 GLU A N 1
ATOM 1465 C CA . GLU A 1 196 ? 17.480 5.010 -34.002 1.00 92.62 196 GLU A CA 1
ATOM 1466 C C . GLU A 1 196 ? 16.848 3.861 -33.206 1.00 92.62 196 GLU A C 1
ATOM 1468 O O . GLU A 1 196 ? 17.053 3.758 -31.996 1.00 92.62 196 GLU A O 1
ATOM 1473 N N . ASP A 1 197 ? 16.174 2.931 -33.879 1.00 94.00 197 ASP A N 1
ATOM 1474 C CA . ASP A 1 197 ? 15.568 1.750 -33.263 1.00 94.00 197 ASP A CA 1
ATOM 1475 C C . ASP A 1 197 ? 16.614 0.842 -32.614 1.00 94.00 197 ASP A C 1
ATOM 1477 O O . ASP A 1 197 ? 16.362 0.249 -31.564 1.00 94.00 197 ASP A O 1
ATOM 1481 N N . GLY A 1 198 ? 17.822 0.772 -33.182 1.00 94.75 198 GLY A N 1
ATOM 1482 C CA . GLY A 1 198 ? 18.952 0.068 -32.581 1.00 94.75 198 GLY A CA 1
ATOM 1483 C C . GLY A 1 198 ? 19.358 0.642 -31.219 1.00 94.75 198 GLY A C 1
ATOM 1484 O O . GLY A 1 198 ? 19.641 -0.122 -30.291 1.00 94.75 198 GLY A O 1
ATOM 1485 N N . PHE A 1 199 ? 19.360 1.969 -31.064 1.00 96.69 199 PHE A N 1
ATOM 1486 C CA . PHE A 1 199 ? 19.617 2.621 -29.775 1.00 96.69 199 PHE A CA 1
ATOM 1487 C C . PHE A 1 199 ? 18.426 2.500 -28.824 1.00 96.69 199 PHE A C 1
ATOM 1489 O O . PHE A 1 199 ? 18.614 2.125 -27.662 1.00 96.69 199 PHE A O 1
ATOM 1496 N N . ARG A 1 200 ? 17.200 2.737 -29.313 1.00 95.31 200 ARG A N 1
ATOM 1497 C CA . ARG A 1 200 ? 15.967 2.571 -28.524 1.00 95.31 200 ARG A CA 1
ATOM 1498 C C . ARG A 1 200 ? 15.880 1.162 -27.938 1.00 95.31 200 ARG A C 1
ATOM 1500 O O . ARG A 1 200 ? 15.550 1.018 -26.763 1.00 95.31 200 ARG A O 1
ATOM 1507 N N . LYS A 1 201 ? 16.237 0.133 -28.714 1.00 95.69 201 LYS A N 1
ATOM 1508 C CA . LYS A 1 201 ? 16.250 -1.264 -28.262 1.00 95.69 201 LYS A CA 1
ATOM 1509 C C . LYS A 1 201 ? 17.255 -1.502 -27.133 1.00 95.69 201 LYS A C 1
ATOM 1511 O O . LYS A 1 201 ? 16.898 -2.108 -26.131 1.00 95.69 201 LYS A O 1
ATOM 1516 N N . GLN A 1 202 ? 18.481 -0.992 -27.249 1.00 96.88 202 GLN A N 1
ATOM 1517 C CA . GLN A 1 202 ? 19.495 -1.138 -26.192 1.00 96.88 202 GLN A CA 1
ATOM 1518 C C . GLN A 1 202 ? 19.080 -0.441 -24.886 1.00 96.88 202 GLN A C 1
ATOM 1520 O O . GLN A 1 202 ? 19.304 -0.965 -23.792 1.00 96.88 202 GLN A O 1
ATOM 1525 N N . ILE A 1 203 ? 18.454 0.736 -24.985 1.00 96.50 203 ILE A N 1
ATOM 1526 C CA . ILE A 1 203 ? 17.907 1.444 -23.821 1.00 96.50 203 ILE A CA 1
ATOM 1527 C C . ILE A 1 203 ? 16.751 0.641 -23.212 1.00 96.50 203 ILE A C 1
ATOM 1529 O O . ILE A 1 203 ? 16.726 0.431 -21.998 1.00 96.50 203 ILE A O 1
ATOM 1533 N N . HIS A 1 204 ? 15.833 0.133 -24.040 1.00 95.56 204 HIS A N 1
ATOM 1534 C CA . HIS A 1 204 ? 14.730 -0.719 -23.588 1.00 95.56 204 HIS A CA 1
ATOM 1535 C C . HIS A 1 204 ? 15.228 -1.979 -22.873 1.00 95.56 204 HIS A C 1
ATOM 1537 O O . HIS A 1 204 ? 14.729 -2.291 -21.797 1.00 95.56 204 HIS A O 1
ATOM 1543 N N . GLU A 1 205 ? 16.271 -2.639 -23.379 1.00 96.00 205 GLU A N 1
ATOM 1544 C CA . GLU A 1 205 ? 16.899 -3.791 -22.720 1.00 96.00 205 GLU A CA 1
ATOM 1545 C C . GLU A 1 205 ? 17.428 -3.443 -21.317 1.00 96.00 205 GLU A C 1
ATOM 1547 O O . GLU A 1 205 ? 17.254 -4.230 -20.385 1.00 96.00 205 GLU A O 1
ATOM 1552 N N . CYS A 1 206 ? 17.989 -2.243 -21.120 1.00 97.06 206 CYS A N 1
ATOM 1553 C CA . CYS A 1 206 ? 18.404 -1.775 -19.793 1.00 97.06 206 CYS A CA 1
ATOM 1554 C C . CYS A 1 206 ? 17.207 -1.600 -18.842 1.00 97.06 206 CYS A C 1
ATOM 1556 O O . CYS A 1 206 ? 17.288 -1.975 -17.670 1.00 97.06 206 CYS A O 1
ATOM 1558 N N . HIS A 1 207 ? 16.089 -1.055 -19.330 1.00 96.12 207 HIS A N 1
ATOM 1559 C CA . HIS A 1 207 ? 14.852 -0.964 -18.549 1.00 96.12 207 HIS A CA 1
ATOM 1560 C C . HIS A 1 207 ? 14.248 -2.343 -18.263 1.00 96.12 207 HIS A C 1
ATOM 1562 O O . HIS A 1 207 ? 13.777 -2.576 -17.151 1.00 96.12 207 HIS A O 1
ATOM 1568 N N . ALA A 1 208 ? 14.296 -3.270 -19.221 1.00 95.38 208 ALA A N 1
ATOM 1569 C CA . ALA A 1 208 ? 13.808 -4.634 -19.059 1.00 95.38 208 ALA A CA 1
ATOM 1570 C C . ALA A 1 208 ? 14.629 -5.417 -18.021 1.00 95.38 208 ALA A C 1
ATOM 1572 O O . ALA A 1 208 ? 14.051 -6.131 -17.205 1.00 95.38 208 ALA A O 1
ATOM 1573 N N . ASP A 1 209 ? 15.956 -5.253 -18.000 1.00 95.88 209 ASP A N 1
ATOM 1574 C CA . ASP A 1 209 ? 16.827 -5.820 -16.962 1.00 95.88 209 ASP A CA 1
ATOM 1575 C C . ASP A 1 209 ? 16.472 -5.293 -15.570 1.00 95.88 209 ASP A C 1
ATOM 1577 O O . ASP A 1 209 ? 16.275 -6.070 -14.638 1.00 95.88 209 ASP A O 1
ATOM 1581 N N . TYR A 1 210 ? 16.332 -3.973 -15.441 1.00 97.44 210 TYR A N 1
ATOM 1582 C CA . TYR A 1 210 ? 15.924 -3.342 -14.189 1.00 97.44 210 TYR A CA 1
ATOM 1583 C C . TYR A 1 210 ? 14.534 -3.819 -13.735 1.00 97.44 210 TYR A C 1
ATOM 1585 O O . TYR A 1 210 ? 14.336 -4.133 -12.562 1.00 97.44 210 TYR A O 1
ATOM 1593 N N . CYS A 1 211 ? 13.592 -3.963 -14.671 1.00 97.06 211 CYS A N 1
ATOM 1594 C CA . CYS A 1 211 ? 12.280 -4.529 -14.389 1.00 97.06 211 CYS A CA 1
ATOM 1595 C C . CYS A 1 211 ? 12.366 -5.970 -13.868 1.00 97.06 211 CYS A C 1
ATOM 1597 O O . CYS A 1 211 ? 11.703 -6.294 -12.882 1.00 97.06 211 CYS A O 1
ATOM 1599 N N . ARG A 1 212 ? 13.180 -6.827 -14.503 1.00 95.69 212 ARG A N 1
ATOM 1600 C CA . ARG A 1 212 ? 13.380 -8.228 -14.095 1.00 95.69 212 ARG A CA 1
ATOM 1601 C C . ARG A 1 212 ? 13.969 -8.357 -12.693 1.00 95.69 212 ARG A C 1
ATOM 1603 O O . ARG A 1 212 ? 13.617 -9.296 -11.990 1.00 95.69 212 ARG A O 1
ATOM 1610 N N . GLU A 1 213 ? 14.824 -7.422 -12.295 1.00 96.25 213 GLU A N 1
ATOM 1611 C CA . GLU A 1 213 ? 15.428 -7.397 -10.961 1.00 96.25 213 GLU A CA 1
ATOM 1612 C C . GLU A 1 213 ? 14.441 -6.895 -9.894 1.00 96.25 213 GLU A C 1
ATOM 1614 O O . GLU A 1 213 ? 14.292 -7.505 -8.837 1.00 96.25 213 GLU A O 1
ATOM 1619 N N . MET A 1 214 ? 13.740 -5.790 -10.164 1.00 97.62 214 MET A N 1
ATOM 1620 C CA . MET A 1 214 ? 12.949 -5.095 -9.141 1.00 97.62 214 MET A CA 1
ATOM 1621 C C . MET A 1 214 ? 11.512 -5.604 -9.008 1.00 97.62 214 MET A C 1
ATOM 1623 O O . MET A 1 214 ? 10.958 -5.623 -7.908 1.00 97.62 214 MET A O 1
ATOM 1627 N N . SER A 1 215 ? 10.892 -6.032 -10.108 1.00 96.88 215 SER A N 1
ATOM 1628 C CA . SER A 1 215 ? 9.482 -6.436 -10.102 1.00 96.88 215 SER A CA 1
ATOM 1629 C C . SER A 1 215 ? 9.185 -7.646 -9.216 1.00 96.88 215 SER A C 1
ATOM 1631 O O . SER A 1 215 ? 8.200 -7.585 -8.481 1.00 96.88 215 SER A O 1
ATOM 1633 N N . PRO A 1 216 ? 9.999 -8.722 -9.202 1.00 96.69 216 PRO A N 1
ATOM 1634 C CA . PRO A 1 216 ? 9.748 -9.853 -8.311 1.00 96.69 216 PRO A CA 1
ATOM 1635 C C . PRO A 1 216 ? 9.724 -9.448 -6.834 1.00 96.69 216 PRO A C 1
ATOM 1637 O O . PRO A 1 216 ? 8.872 -9.922 -6.088 1.00 96.69 216 PRO A O 1
ATOM 1640 N N . LEU A 1 217 ? 10.605 -8.527 -6.424 1.00 96.88 217 LEU A N 1
ATOM 1641 C CA . LEU A 1 217 ? 10.656 -8.014 -5.052 1.00 96.88 217 LEU A CA 1
ATOM 1642 C C . LEU A 1 217 ? 9.378 -7.245 -4.694 1.00 96.88 217 LEU A C 1
ATOM 1644 O O . LEU A 1 217 ? 8.813 -7.441 -3.619 1.00 96.88 217 LEU A O 1
ATOM 1648 N N . GLN A 1 218 ? 8.894 -6.405 -5.614 1.00 97.25 218 GLN A N 1
ATOM 1649 C CA . GLN A 1 218 ? 7.652 -5.655 -5.429 1.00 97.25 218 GLN A CA 1
ATOM 1650 C C . GLN A 1 218 ? 6.436 -6.584 -5.332 1.00 97.25 218 GLN A C 1
ATOM 1652 O O . GLN A 1 218 ? 5.606 -6.426 -4.437 1.00 97.25 218 GLN A O 1
ATOM 1657 N N . LEU A 1 219 ? 6.326 -7.568 -6.227 1.00 97.44 219 LEU A N 1
ATOM 1658 C CA . LEU A 1 219 ? 5.197 -8.502 -6.247 1.00 97.44 219 LEU A CA 1
ATOM 1659 C C . LEU A 1 219 ? 5.195 -9.427 -5.024 1.00 97.44 219 LEU A C 1
ATOM 1661 O O . LEU A 1 219 ? 4.130 -9.694 -4.464 1.00 97.44 219 LEU A O 1
ATOM 1665 N N . ASP A 1 220 ? 6.366 -9.871 -4.562 1.00 97.31 220 ASP A N 1
ATOM 1666 C CA . ASP A 1 220 ? 6.503 -10.625 -3.313 1.00 97.31 220 ASP A CA 1
ATOM 1667 C C . ASP A 1 220 ? 6.075 -9.784 -2.099 1.00 97.31 220 ASP A C 1
ATOM 1669 O O . ASP A 1 220 ? 5.294 -10.249 -1.265 1.00 97.31 220 ASP A O 1
ATOM 1673 N N . PHE A 1 221 ? 6.488 -8.514 -2.034 1.00 98.00 221 PHE A N 1
ATOM 1674 C CA . PHE A 1 221 ? 6.029 -7.586 -0.999 1.00 98.00 221 PHE A CA 1
ATOM 1675 C C . PHE A 1 221 ? 4.501 -7.421 -1.003 1.00 98.00 221 PHE A C 1
ATOM 1677 O O . PHE A 1 221 ? 3.873 -7.584 0.046 1.00 98.00 221 PHE A O 1
ATOM 1684 N N . ILE A 1 222 ? 3.890 -7.171 -2.167 1.00 98.38 222 ILE A N 1
ATOM 1685 C CA . ILE A 1 222 ? 2.428 -7.038 -2.309 1.00 98.38 222 ILE A CA 1
ATOM 1686 C C . ILE A 1 222 ? 1.726 -8.339 -1.885 1.00 98.38 222 ILE A C 1
ATOM 1688 O O . ILE A 1 222 ? 0.705 -8.301 -1.196 1.00 98.38 222 ILE A O 1
ATOM 1692 N N . THR A 1 223 ? 2.290 -9.498 -2.234 1.00 98.31 223 THR A N 1
ATOM 1693 C CA . THR A 1 223 ? 1.756 -10.820 -1.867 1.00 98.31 223 THR A CA 1
ATOM 1694 C C . THR A 1 223 ? 1.801 -11.055 -0.357 1.00 98.31 223 THR A C 1
ATOM 1696 O O . THR A 1 223 ? 0.809 -11.491 0.242 1.00 98.31 223 THR A O 1
ATOM 1699 N N . LYS A 1 224 ? 2.927 -10.730 0.288 1.00 98.25 224 LYS A N 1
ATOM 1700 C CA . LYS A 1 224 ? 3.080 -10.789 1.749 1.00 98.25 224 LYS A CA 1
ATOM 1701 C C . LYS A 1 224 ? 2.116 -9.833 2.446 1.00 98.25 224 LYS A C 1
ATOM 1703 O O . LYS A 1 224 ? 1.497 -10.222 3.437 1.00 98.25 224 LYS A O 1
ATOM 1708 N N . TYR A 1 225 ? 1.933 -8.630 1.899 1.00 98.06 225 TYR A N 1
ATOM 1709 C CA . TYR A 1 225 ? 0.985 -7.655 2.431 1.00 98.06 225 TYR A CA 1
ATOM 1710 C C . TYR A 1 225 ? -0.453 -8.183 2.365 1.00 98.06 225 TYR A C 1
ATOM 1712 O O . TYR A 1 225 ? -1.135 -8.213 3.387 1.00 98.06 225 TYR A O 1
ATOM 1720 N N . LEU A 1 226 ? -0.893 -8.683 1.202 1.00 98.19 226 LEU A N 1
ATOM 1721 C CA . LEU A 1 226 ? -2.223 -9.279 1.023 1.00 98.19 226 LEU A CA 1
ATOM 1722 C C . LEU A 1 226 ? -2.467 -10.428 2.005 1.00 98.19 226 LEU A C 1
ATOM 1724 O O . LEU A 1 226 ? -3.526 -10.512 2.626 1.00 98.19 226 LEU A O 1
ATOM 1728 N N . THR A 1 227 ? -1.485 -11.319 2.140 1.00 98.00 227 THR A N 1
ATOM 1729 C CA . THR A 1 227 ? -1.568 -12.477 3.037 1.00 98.00 227 THR A CA 1
ATOM 1730 C C . THR A 1 227 ? -1.727 -12.032 4.488 1.00 98.00 227 THR A C 1
ATOM 1732 O O . THR A 1 227 ? -2.591 -12.546 5.197 1.00 98.00 227 THR A O 1
ATOM 1735 N N . GLY A 1 228 ? -0.940 -11.043 4.917 1.00 97.75 228 GLY A N 1
ATOM 1736 C CA . GLY A 1 228 ? -1.030 -10.487 6.263 1.00 97.75 228 GLY A CA 1
ATOM 1737 C C . GLY A 1 228 ? -2.355 -9.777 6.533 1.00 97.75 228 GLY A C 1
ATOM 1738 O O . GLY A 1 228 ? -2.973 -10.039 7.561 1.00 97.75 228 GLY A O 1
ATOM 1739 N N . VAL A 1 229 ? -2.845 -8.958 5.594 1.00 97.56 229 VAL A N 1
ATOM 1740 C CA . VAL A 1 229 ? -4.158 -8.300 5.718 1.00 97.56 229 VAL A CA 1
ATOM 1741 C C . VAL A 1 229 ? -5.272 -9.333 5.846 1.00 97.56 229 VAL A C 1
ATOM 1743 O O . VAL A 1 229 ? -6.064 -9.241 6.778 1.00 97.56 229 VAL A O 1
ATOM 1746 N N . LYS A 1 230 ? -5.299 -10.355 4.978 1.00 97.62 230 LYS A N 1
ATOM 1747 C CA . LYS A 1 230 ? -6.289 -11.444 5.051 1.00 97.62 230 LYS A CA 1
ATOM 1748 C C . LYS A 1 230 ? -6.264 -12.156 6.402 1.00 97.62 230 LYS A C 1
ATOM 1750 O O . LYS A 1 230 ? -7.321 -12.408 6.973 1.00 97.62 230 LYS A O 1
ATOM 1755 N N . ALA A 1 231 ? -5.074 -12.455 6.921 1.00 97.88 231 ALA A N 1
ATOM 1756 C CA . ALA A 1 231 ? -4.916 -13.109 8.217 1.00 97.88 231 ALA A CA 1
ATOM 1757 C C . ALA A 1 231 ? -5.381 -12.228 9.391 1.00 97.88 231 ALA A C 1
ATOM 1759 O O . ALA A 1 231 ? -5.885 -12.752 10.381 1.00 97.88 231 ALA A O 1
ATOM 1760 N N . LEU A 1 232 ? -5.238 -10.904 9.279 1.00 97.25 232 LEU A N 1
ATOM 1761 C CA . LEU A 1 232 ? -5.588 -9.944 10.327 1.00 97.25 232 LEU A CA 1
ATOM 1762 C C . LEU A 1 232 ? -7.035 -9.436 10.262 1.00 97.25 232 LEU A C 1
ATOM 1764 O O . LEU A 1 232 ? -7.449 -8.739 11.186 1.00 97.25 232 LEU A O 1
ATOM 1768 N N . LEU A 1 233 ? -7.836 -9.787 9.245 1.00 96.25 233 LEU A N 1
ATOM 1769 C CA . LEU A 1 233 ? -9.246 -9.360 9.169 1.00 96.25 233 LEU A CA 1
ATOM 1770 C C . LEU A 1 233 ? -10.040 -9.651 10.460 1.00 96.25 233 LEU A C 1
ATOM 1772 O O . LEU A 1 233 ? -10.714 -8.738 10.943 1.00 96.25 233 LEU A O 1
ATOM 1776 N N . PRO A 1 234 ? -9.950 -10.849 11.083 1.00 96.38 234 PRO A N 1
ATOM 1777 C CA . PRO A 1 234 ? -10.631 -11.107 12.353 1.00 96.38 234 PRO A CA 1
ATOM 1778 C C . PRO A 1 234 ? -10.107 -10.227 13.494 1.00 96.38 234 PRO A C 1
ATOM 1780 O O . PRO A 1 234 ? -10.888 -9.748 14.313 1.00 96.38 234 PRO A O 1
ATOM 1783 N N . THR A 1 235 ? -8.797 -9.969 13.527 1.00 96.25 235 THR A N 1
ATOM 1784 C CA . THR A 1 235 ? -8.160 -9.092 14.519 1.00 96.25 235 THR A CA 1
ATOM 1785 C C . THR A 1 235 ? -8.666 -7.657 14.402 1.00 96.25 235 THR A C 1
ATOM 1787 O O . THR A 1 235 ? -9.016 -7.049 15.412 1.00 96.25 235 THR A O 1
ATOM 1790 N N . TYR A 1 236 ? -8.778 -7.123 13.183 1.00 94.75 236 TYR A N 1
ATOM 1791 C CA . TYR A 1 236 ? -9.330 -5.788 12.951 1.00 94.75 236 TYR A CA 1
ATOM 1792 C C . TYR A 1 236 ? -10.794 -5.676 13.385 1.00 94.75 236 TYR A C 1
ATOM 1794 O O . TYR A 1 236 ? -11.160 -4.693 14.030 1.00 94.75 236 TYR A O 1
ATOM 1802 N N . ARG A 1 237 ? -11.612 -6.698 13.102 1.00 93.38 237 ARG A N 1
ATOM 1803 C CA . ARG A 1 237 ? -13.002 -6.748 13.580 1.00 93.38 237 ARG A CA 1
ATOM 1804 C C . ARG A 1 237 ? -13.088 -6.759 15.094 1.00 93.38 237 ARG A C 1
ATOM 1806 O O . ARG A 1 237 ? -13.841 -5.985 15.680 1.00 93.38 237 ARG A O 1
ATOM 1813 N N . ARG A 1 238 ? -12.269 -7.593 15.741 1.00 93.81 238 ARG A N 1
ATOM 1814 C CA . ARG A 1 238 ? -12.233 -7.674 17.202 1.00 93.81 238 ARG A CA 1
ATOM 1815 C C . ARG A 1 238 ? -11.790 -6.354 17.829 1.00 93.81 238 ARG A C 1
ATOM 1817 O O . ARG A 1 238 ? -12.347 -5.971 18.847 1.00 93.81 238 ARG A O 1
ATOM 1824 N N . LEU A 1 239 ? -10.848 -5.633 17.219 1.00 88.12 239 LEU A N 1
ATOM 1825 C CA . LEU A 1 239 ? -10.464 -4.293 17.672 1.00 88.12 239 LEU A CA 1
ATOM 1826 C C . LEU A 1 239 ? -11.644 -3.311 17.630 1.00 88.12 239 LEU A C 1
ATOM 1828 O O . LEU A 1 239 ? -11.879 -2.627 18.621 1.00 88.12 239 LEU A O 1
ATOM 1832 N N . ALA A 1 240 ? -12.423 -3.288 16.544 1.00 87.56 240 ALA A N 1
ATOM 1833 C CA . ALA A 1 240 ? -13.602 -2.422 16.441 1.00 87.56 240 ALA A CA 1
ATOM 1834 C C . ALA A 1 240 ? -14.691 -2.801 17.463 1.00 87.56 240 ALA A C 1
ATOM 1836 O O . ALA A 1 240 ? -15.285 -1.937 18.105 1.00 87.56 240 ALA A O 1
ATOM 1837 N N . GLN A 1 241 ? -14.914 -4.102 17.675 1.00 88.56 241 GLN A N 1
ATOM 1838 C CA . GLN A 1 241 ? -15.823 -4.597 18.713 1.00 88.56 241 GLN A CA 1
ATOM 1839 C C . GLN A 1 241 ? -15.354 -4.209 20.119 1.00 88.56 241 GLN A C 1
ATOM 1841 O O . GLN A 1 241 ? -16.162 -3.746 20.916 1.00 88.56 241 GLN A O 1
ATOM 1846 N N . LEU A 1 242 ? -14.058 -4.343 20.416 1.00 84.88 242 LEU A N 1
ATOM 1847 C CA . LEU A 1 242 ? -13.479 -3.928 21.695 1.00 84.88 242 LEU A CA 1
ATOM 1848 C C . LEU A 1 242 ? -13.642 -2.429 21.930 1.00 84.88 242 LEU A C 1
ATOM 1850 O O . LEU A 1 242 ? -13.922 -2.031 23.054 1.00 84.88 242 LEU A O 1
ATOM 1854 N N . ASP A 1 243 ? -13.507 -1.603 20.894 1.00 80.69 243 ASP A N 1
ATOM 1855 C CA . ASP A 1 243 ? -13.781 -0.170 20.998 1.00 80.69 243 ASP A CA 1
ATOM 1856 C C . ASP A 1 243 ? -15.242 0.119 21.352 1.00 80.69 243 ASP A C 1
ATOM 1858 O O . ASP A 1 243 ? -15.507 0.927 22.243 1.00 80.69 243 ASP A O 1
ATOM 1862 N N . ASN A 1 244 ? -16.182 -0.609 20.751 1.00 79.88 244 ASN A N 1
ATOM 1863 C CA . ASN A 1 244 ? -17.601 -0.506 21.089 1.00 79.88 244 ASN A CA 1
ATOM 1864 C C . ASN A 1 244 ? -17.910 -1.033 22.502 1.00 79.88 244 ASN A C 1
ATOM 1866 O O . ASN A 1 244 ? -18.673 -0.408 23.235 1.00 79.88 244 ASN A O 1
ATOM 1870 N N . GLU A 1 245 ? -17.300 -2.145 22.922 1.00 83.06 245 GLU A N 1
ATOM 1871 C CA . GLU A 1 245 ? -17.447 -2.700 24.274 1.00 83.06 245 GLU A CA 1
ATOM 1872 C C . GLU A 1 245 ? -16.872 -1.757 25.335 1.00 83.06 245 GLU A C 1
ATOM 1874 O O . GLU A 1 245 ? -17.491 -1.551 26.376 1.00 83.06 245 GLU A O 1
ATOM 1879 N N . ILE A 1 246 ? -15.711 -1.154 25.069 1.00 76.31 246 ILE A N 1
ATOM 1880 C CA . ILE A 1 246 ? -15.095 -0.148 25.936 1.00 76.31 246 ILE A CA 1
ATOM 1881 C C . ILE A 1 246 ? -15.985 1.096 26.000 1.00 76.31 246 ILE A C 1
ATOM 1883 O O . ILE A 1 246 ? -16.235 1.592 27.095 1.00 76.31 246 ILE A O 1
ATOM 1887 N N . ALA A 1 247 ? -16.513 1.574 24.872 1.00 72.88 247 ALA A N 1
ATOM 1888 C CA . ALA A 1 247 ? -17.413 2.725 24.844 1.00 72.88 247 ALA A CA 1
ATOM 1889 C C . ALA A 1 247 ? -18.723 2.468 25.609 1.00 72.88 247 ALA A C 1
ATOM 1891 O O . ALA A 1 247 ? -19.124 3.293 26.430 1.00 72.88 247 ALA A O 1
ATOM 1892 N N . GLY A 1 248 ? -19.359 1.312 25.420 1.00 74.12 248 GLY A N 1
ATOM 1893 C CA . GLY A 1 248 ? -20.562 0.938 26.168 1.00 74.12 248 GLY A CA 1
ATOM 1894 C C . GLY A 1 248 ? -20.274 0.764 27.662 1.00 74.12 248 GLY A C 1
ATOM 1895 O O . GLY A 1 248 ? -20.905 1.397 28.508 1.00 74.12 248 GLY A O 1
ATOM 1896 N N . GLU A 1 249 ? -19.257 -0.031 28.006 1.00 69.44 249 GLU A N 1
ATOM 1897 C CA . GLU A 1 249 ? -18.927 -0.351 29.397 1.00 69.44 249 GLU A CA 1
ATOM 1898 C C . GLU A 1 249 ? -18.375 0.852 30.162 1.00 69.44 249 GLU A C 1
ATOM 1900 O O . GLU A 1 249 ? -18.616 0.935 31.363 1.00 69.44 249 GLU A O 1
ATOM 1905 N N . GLN A 1 250 ? -17.622 1.760 29.530 1.00 61.94 250 GLN A N 1
ATOM 1906 C CA . GLN A 1 250 ? -16.970 2.894 30.199 1.00 61.94 250 GLN A CA 1
ATOM 1907 C C . GLN A 1 250 ? -17.731 4.209 30.069 1.00 61.94 250 GLN A C 1
ATOM 1909 O O . GLN A 1 250 ? -17.721 4.993 31.016 1.00 61.94 250 GLN A O 1
ATOM 1914 N N . LEU A 1 251 ? -18.382 4.448 28.933 1.00 61.56 251 LEU A N 1
ATOM 1915 C CA . LEU A 1 251 ? -18.981 5.740 28.604 1.00 61.56 251 LEU A CA 1
ATOM 1916 C C . LEU A 1 251 ? -20.514 5.692 28.561 1.00 61.56 251 LEU A C 1
ATOM 1918 O O . LEU A 1 251 ? -21.136 6.728 28.353 1.00 61.56 251 LEU A O 1
ATOM 1922 N N . ASN A 1 252 ? -21.132 4.519 28.773 1.00 62.47 252 ASN A N 1
ATOM 1923 C CA . ASN A 1 252 ? -22.582 4.322 28.653 1.00 62.47 252 ASN A CA 1
ATOM 1924 C C . ASN A 1 252 ? -23.132 4.848 27.310 1.00 62.47 252 ASN A C 1
ATOM 1926 O O . ASN A 1 252 ? -24.255 5.344 27.231 1.00 62.47 252 ASN A O 1
ATOM 1930 N N . ILE A 1 253 ? -22.295 4.795 26.268 1.00 63.16 253 ILE A N 1
ATOM 1931 C CA . ILE A 1 253 ? -22.648 5.179 24.904 1.00 63.16 253 ILE A CA 1
ATOM 1932 C C . ILE A 1 253 ? -23.094 3.905 24.202 1.00 63.16 253 ILE A C 1
ATOM 1934 O O . ILE A 1 253 ? -22.286 3.186 23.611 1.00 63.16 253 ILE A O 1
ATOM 1938 N N . ASP A 1 254 ? -24.391 3.628 24.257 1.00 54.38 254 ASP A N 1
ATOM 1939 C CA . ASP A 1 254 ? -24.982 2.638 23.371 1.00 54.38 254 ASP A CA 1
ATOM 1940 C C . ASP A 1 254 ? -24.991 3.229 21.953 1.00 54.38 254 ASP A C 1
ATOM 1942 O O . ASP A 1 254 ? -25.574 4.287 21.715 1.00 54.38 254 ASP A O 1
ATOM 1946 N N . ASN A 1 255 ? -24.359 2.538 20.998 1.00 52.16 255 ASN A N 1
ATOM 1947 C CA . ASN A 1 255 ? -24.286 2.904 19.571 1.00 52.16 255 ASN A CA 1
ATOM 1948 C C . ASN A 1 255 ? -23.192 3.914 19.161 1.00 52.16 255 ASN A C 1
ATOM 1950 O O . ASN A 1 255 ? -23.414 4.732 18.262 1.00 52.16 255 ASN A O 1
ATOM 1954 N N . MET A 1 256 ? -21.974 3.805 19.714 1.00 58.50 256 MET A N 1
ATOM 1955 C CA . MET A 1 256 ? -20.788 4.178 18.922 1.00 58.50 256 MET A CA 1
ATOM 1956 C C . MET A 1 256 ? -20.833 3.375 17.618 1.00 58.50 256 MET A C 1
ATOM 1958 O O . MET A 1 256 ? -21.205 2.205 17.663 1.00 58.50 256 MET A O 1
ATOM 1962 N N . LEU A 1 257 ? -20.586 4.030 16.477 1.00 62.00 257 LEU A N 1
ATOM 1963 C CA . LEU A 1 257 ? -20.684 3.465 15.124 1.00 62.00 257 LEU A CA 1
ATOM 1964 C C . LEU A 1 257 ? -20.453 1.946 15.103 1.00 62.00 257 LEU A C 1
ATOM 1966 O O . LEU A 1 257 ? -19.324 1.478 15.213 1.00 62.00 257 LEU A O 1
ATOM 1970 N N . GLN A 1 258 ? -21.542 1.178 14.998 1.00 65.56 258 GLN A N 1
ATOM 1971 C CA . GLN A 1 258 ? -21.530 -0.278 15.198 1.00 65.56 258 GLN A CA 1
ATOM 1972 C C . GLN A 1 258 ? -20.972 -1.041 13.992 1.00 65.56 258 GLN A C 1
ATOM 1974 O O . GLN A 1 258 ? -21.374 -2.171 13.722 1.00 65.56 258 GLN A O 1
ATOM 1979 N N . ASP A 1 259 ? -20.075 -0.421 13.232 1.00 79.75 259 ASP A N 1
ATOM 1980 C CA . ASP A 1 259 ? -19.462 -1.093 12.108 1.00 79.75 259 ASP A CA 1
ATOM 1981 C C . ASP A 1 259 ? -18.162 -1.772 12.531 1.00 79.75 259 ASP A C 1
ATOM 1983 O O . ASP A 1 259 ? -17.096 -1.161 12.623 1.00 79.75 259 ASP A O 1
ATOM 1987 N N . GLU A 1 260 ? -18.265 -3.074 12.788 1.00 83.94 260 GLU A N 1
ATOM 1988 C CA . GLU A 1 260 ? -17.125 -3.922 13.125 1.00 83.94 260 GLU A CA 1
ATOM 1989 C C . GLU A 1 260 ? -16.090 -4.019 11.995 1.00 83.94 260 GLU A C 1
ATOM 1991 O O . GLU A 1 260 ? -14.963 -4.445 12.230 1.00 83.94 260 GLU A O 1
ATOM 1996 N N . ASN A 1 261 ? -16.426 -3.621 10.766 1.00 88.62 261 ASN A N 1
ATOM 1997 C CA . ASN A 1 261 ? -15.524 -3.742 9.629 1.00 88.62 261 ASN A CA 1
ATOM 1998 C C . ASN A 1 261 ? -14.653 -2.506 9.399 1.00 88.62 261 ASN A C 1
ATOM 2000 O O . ASN A 1 261 ? -13.770 -2.573 8.546 1.00 88.62 261 ASN A O 1
ATOM 2004 N N . ILE A 1 262 ? -14.834 -1.411 10.147 1.00 86.88 262 ILE A N 1
ATOM 2005 C CA . ILE A 1 262 ? -14.154 -0.136 9.870 1.00 86.88 262 ILE A CA 1
ATOM 2006 C C . ILE A 1 262 ? -12.626 -0.283 9.769 1.00 86.88 262 ILE A C 1
ATOM 2008 O O . ILE A 1 262 ? -12.037 0.073 8.751 1.00 86.88 262 ILE A O 1
ATOM 2012 N N . TYR A 1 263 ? -11.982 -0.914 10.756 1.00 90.12 263 TYR A N 1
ATOM 2013 C CA . TYR A 1 263 ? -10.529 -1.118 10.740 1.00 90.12 263 TYR A CA 1
ATOM 2014 C C . TYR A 1 263 ? -10.078 -2.107 9.669 1.00 90.12 263 TYR A C 1
ATOM 2016 O O . TYR A 1 263 ? -9.009 -1.943 9.080 1.00 90.12 263 TYR A O 1
ATOM 2024 N N . ALA A 1 264 ? -10.894 -3.124 9.395 1.00 94.12 264 ALA A N 1
ATOM 2025 C CA . ALA A 1 264 ? -10.588 -4.111 8.375 1.00 94.12 264 ALA A CA 1
ATOM 2026 C C . ALA A 1 264 ? -10.623 -3.467 6.982 1.00 94.12 264 ALA A C 1
ATOM 2028 O O . ALA A 1 264 ? -9.726 -3.692 6.179 1.00 94.12 264 ALA A O 1
ATOM 2029 N N . ILE A 1 265 ? -11.609 -2.610 6.719 1.00 93.81 265 ILE A N 1
ATOM 2030 C CA . ILE A 1 265 ? -11.760 -1.881 5.457 1.00 93.81 265 ILE A CA 1
ATOM 2031 C C . ILE A 1 265 ? -10.622 -0.873 5.268 1.00 93.81 265 ILE A C 1
ATOM 2033 O O . ILE A 1 265 ? -10.056 -0.812 4.178 1.00 93.81 265 ILE A O 1
ATOM 2037 N N . THR A 1 266 ? -10.194 -0.169 6.320 1.00 91.44 266 THR A N 1
ATOM 2038 C CA . THR A 1 266 ? -8.988 0.678 6.261 1.00 91.44 266 THR A CA 1
ATOM 2039 C C . THR A 1 266 ? -7.734 -0.131 5.913 1.00 91.44 266 THR A C 1
ATOM 2041 O O . THR A 1 266 ? -6.907 0.314 5.119 1.00 91.44 266 THR A O 1
ATOM 2044 N N . ALA A 1 267 ? -7.584 -1.347 6.447 1.00 95.06 267 ALA A N 1
ATOM 2045 C CA . ALA A 1 267 ? -6.462 -2.217 6.091 1.00 95.06 267 ALA A CA 1
ATOM 2046 C C . ALA A 1 267 ? -6.518 -2.683 4.622 1.00 95.06 267 ALA A C 1
ATOM 2048 O O . ALA A 1 267 ? -5.481 -2.779 3.962 1.00 95.06 267 ALA A O 1
ATOM 2049 N N . VAL A 1 268 ? -7.721 -2.933 4.092 1.00 97.44 268 VAL A N 1
ATOM 2050 C CA . VAL A 1 268 ? -7.938 -3.229 2.666 1.00 97.44 268 VAL A CA 1
ATOM 2051 C C . VAL A 1 268 ? -7.576 -2.032 1.790 1.00 97.44 268 VAL A C 1
ATOM 2053 O O . VAL A 1 268 ? -6.934 -2.214 0.757 1.00 97.44 268 VAL A O 1
ATOM 2056 N N . GLU A 1 269 ? -7.922 -0.815 2.209 1.00 95.75 269 GLU A N 1
ATOM 2057 C CA . GLU A 1 269 ? -7.513 0.407 1.513 1.00 95.75 269 GLU A CA 1
ATOM 2058 C C . GLU A 1 269 ? -5.986 0.545 1.463 1.00 95.75 269 GLU A C 1
ATOM 2060 O O . GLU A 1 269 ? -5.424 0.786 0.394 1.00 95.75 269 GLU A O 1
ATOM 2065 N N . GLY A 1 270 ? -5.307 0.307 2.590 1.00 94.94 270 GLY A N 1
ATOM 2066 C CA . GLY A 1 270 ? -3.845 0.312 2.652 1.00 94.94 270 GLY A CA 1
ATOM 2067 C C . GLY A 1 270 ? -3.214 -0.728 1.721 1.00 94.94 270 GLY A C 1
ATOM 2068 O O . GLY A 1 270 ? -2.240 -0.432 1.032 1.00 94.94 270 GLY A O 1
ATOM 2069 N N . TYR A 1 271 ? -3.792 -1.931 1.627 1.00 97.94 271 TYR A N 1
ATOM 2070 C CA . TYR A 1 271 ? -3.369 -2.918 0.629 1.00 97.94 271 TYR A CA 1
ATOM 2071 C C . TYR A 1 271 ? -3.574 -2.418 -0.808 1.00 97.94 271 TYR A C 1
ATOM 2073 O O . TYR A 1 271 ? -2.682 -2.588 -1.642 1.00 97.94 271 TYR A O 1
ATOM 2081 N N . ALA A 1 272 ? -4.717 -1.790 -1.099 1.00 97.94 272 ALA A N 1
ATOM 2082 C CA . ALA A 1 272 ? -5.007 -1.250 -2.423 1.00 97.94 272 ALA A CA 1
ATOM 2083 C C . ALA A 1 272 ? -3.958 -0.216 -2.858 1.00 97.94 272 ALA A C 1
ATOM 2085 O O . ALA A 1 272 ? -3.575 -0.208 -4.026 1.00 97.94 272 ALA A O 1
ATOM 2086 N N . ASP A 1 273 ? -3.436 0.600 -1.937 1.00 96.38 273 ASP A N 1
ATOM 2087 C CA . ASP A 1 273 ? -2.348 1.537 -2.237 1.00 96.38 273 ASP A CA 1
ATOM 2088 C C . ASP A 1 273 ? -1.061 0.831 -2.668 1.00 96.38 273 ASP A C 1
ATOM 2090 O O . ASP A 1 273 ? -0.477 1.204 -3.684 1.00 96.38 273 ASP A O 1
ATOM 2094 N N . PHE A 1 274 ? -0.661 -0.244 -1.987 1.00 96.25 274 PHE A N 1
ATOM 2095 C CA . PHE A 1 274 ? 0.506 -1.030 -2.404 1.00 96.25 274 PHE A CA 1
ATOM 2096 C C . PHE A 1 274 ? 0.279 -1.795 -3.709 1.00 96.25 274 PHE A C 1
ATOM 2098 O O . PHE A 1 274 ? 1.211 -1.974 -4.493 1.00 96.25 274 PHE A O 1
ATOM 2105 N N . LEU A 1 275 ? -0.951 -2.246 -3.962 1.00 98.00 275 LEU A N 1
ATOM 2106 C CA . LEU A 1 275 ? -1.297 -2.967 -5.182 1.00 98.00 275 LEU A CA 1
ATOM 2107 C C . LEU A 1 275 ? -1.153 -2.086 -6.433 1.00 98.00 275 LEU A C 1
ATOM 2109 O O . LEU A 1 275 ? -0.765 -2.593 -7.484 1.00 98.00 275 LEU A O 1
ATOM 2113 N N . ARG A 1 276 ? -1.387 -0.770 -6.328 1.00 96.50 276 ARG A N 1
ATOM 2114 C CA . ARG A 1 276 ? -1.173 0.183 -7.438 1.00 96.50 276 ARG A CA 1
ATOM 2115 C C . ARG A 1 276 ? 0.267 0.187 -7.939 1.00 96.50 276 ARG A C 1
ATOM 2117 O O . ARG A 1 276 ? 0.497 0.376 -9.131 1.00 96.50 276 ARG A O 1
ATOM 2124 N N . ASP A 1 277 ? 1.217 -0.091 -7.052 1.00 95.88 277 ASP A N 1
ATOM 2125 C CA . ASP A 1 277 ? 2.640 -0.128 -7.374 1.00 95.88 277 ASP A CA 1
ATOM 2126 C C . ASP A 1 277 ? 3.082 -1.450 -8.024 1.00 95.88 277 ASP A C 1
ATOM 2128 O O . ASP A 1 277 ? 4.266 -1.621 -8.314 1.00 95.88 277 ASP A O 1
ATOM 2132 N N . ALA A 1 278 ? 2.167 -2.388 -8.311 1.00 96.94 278 ALA A N 1
ATOM 2133 C CA . ALA A 1 278 ? 2.505 -3.664 -8.952 1.00 96.94 278 ALA A CA 1
ATOM 2134 C C . ALA A 1 278 ? 3.262 -3.492 -10.282 1.00 96.94 278 ALA A C 1
ATOM 2136 O O . ALA A 1 278 ? 4.133 -4.294 -10.610 1.00 96.94 278 ALA A O 1
ATOM 2137 N N . TYR A 1 279 ? 2.975 -2.413 -11.014 1.00 95.94 279 TYR A N 1
ATOM 2138 C CA . TYR A 1 279 ? 3.619 -2.079 -12.286 1.00 95.94 279 TYR A CA 1
ATOM 2139 C C . TYR A 1 279 ? 4.675 -0.968 -12.181 1.00 95.94 279 TYR A C 1
ATOM 2141 O O . TYR A 1 279 ? 5.137 -0.474 -13.210 1.00 95.94 279 TYR A O 1
ATOM 2149 N N . LYS A 1 280 ? 5.093 -0.581 -10.965 1.00 94.94 280 LYS A N 1
ATOM 2150 C CA . LYS A 1 280 ? 6.044 0.522 -10.723 1.00 94.94 280 LYS A CA 1
ATOM 2151 C C . LYS A 1 280 ? 7.322 0.415 -11.565 1.00 94.94 280 LYS A C 1
ATOM 2153 O O . LYS A 1 280 ? 7.836 1.424 -12.037 1.00 94.94 280 LYS A O 1
ATOM 2158 N N . TYR A 1 281 ? 7.826 -0.803 -11.752 1.00 95.31 281 TYR A N 1
ATOM 2159 C CA . TYR A 1 281 ? 9.102 -1.074 -12.419 1.00 95.31 281 TYR A CA 1
ATOM 2160 C C . TYR A 1 281 ? 8.966 -1.522 -13.879 1.00 95.31 281 TYR A C 1
ATOM 2162 O O . TYR A 1 281 ? 9.953 -1.962 -14.467 1.00 95.31 281 TYR A O 1
ATOM 2170 N N . ARG A 1 282 ? 7.766 -1.438 -14.473 1.00 92.75 282 ARG A N 1
ATOM 2171 C CA . ARG A 1 282 ? 7.508 -1.909 -15.842 1.00 92.75 282 ARG A CA 1
ATOM 2172 C C . ARG A 1 282 ? 8.430 -1.230 -16.863 1.00 92.75 282 ARG A C 1
ATOM 2174 O O . ARG A 1 282 ? 8.694 -0.034 -16.771 1.00 92.75 282 ARG A O 1
ATOM 2181 N N . SER A 1 283 ? 8.856 -1.979 -17.880 1.00 88.06 283 SER A N 1
ATOM 2182 C CA . SER A 1 283 ? 9.606 -1.444 -19.029 1.00 88.06 283 SER A CA 1
ATOM 2183 C C . SER A 1 283 ? 8.723 -1.104 -20.235 1.00 88.06 283 SER A C 1
ATOM 2185 O O . SER A 1 283 ? 9.208 -0.489 -21.180 1.00 88.06 283 SER A O 1
ATOM 2187 N N . GLY A 1 284 ? 7.447 -1.507 -20.217 1.00 81.00 284 GLY A N 1
ATOM 2188 C CA . GLY A 1 284 ? 6.530 -1.367 -21.351 1.00 81.00 284 GLY A CA 1
ATOM 2189 C C . GLY A 1 284 ? 6.878 -2.295 -22.521 1.00 81.00 284 GLY A C 1
ATOM 2190 O O . GLY A 1 28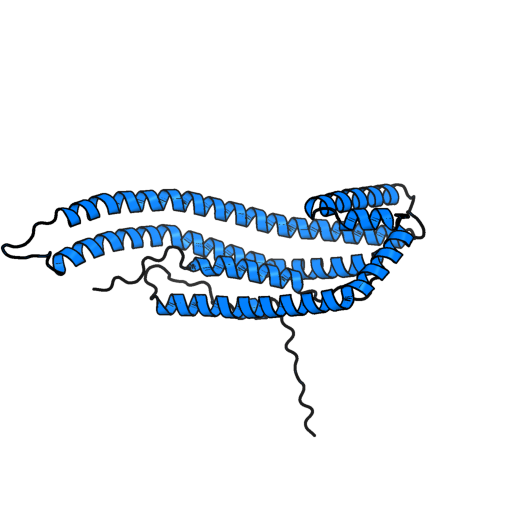4 ? 7.884 -3.019 -22.502 1.00 81.00 284 GLY A O 1
ATOM 2191 N N . LYS A 1 285 ? 6.028 -2.293 -23.552 1.00 80.44 285 LYS A N 1
ATOM 2192 C CA . LYS A 1 285 ? 6.332 -2.962 -24.824 1.00 80.44 285 LYS A CA 1
ATOM 2193 C C . LYS A 1 285 ? 7.316 -2.115 -25.627 1.00 80.44 285 LYS A C 1
ATOM 2195 O O . LYS A 1 285 ? 7.296 -0.890 -25.563 1.00 80.44 285 LYS A O 1
ATOM 2200 N N . PHE A 1 286 ? 8.209 -2.786 -26.348 1.00 80.38 286 PHE A N 1
ATOM 2201 C CA . PHE A 1 286 ? 9.048 -2.113 -27.328 1.00 80.38 286 PHE A CA 1
ATOM 2202 C C . PHE A 1 286 ? 8.269 -2.000 -28.636 1.00 80.38 286 PHE A C 1
ATOM 2204 O O . PHE A 1 286 ? 8.119 -3.000 -29.340 1.00 80.38 286 PHE A O 1
ATOM 2211 N N . ASP A 1 287 ? 7.775 -0.803 -28.934 1.00 67.88 287 ASP A N 1
ATOM 2212 C CA . ASP A 1 287 ? 7.076 -0.520 -30.186 1.00 67.88 287 ASP A CA 1
ATOM 2213 C C . ASP A 1 287 ? 8.093 -0.070 -31.248 1.00 67.88 287 ASP A C 1
ATOM 2215 O O . ASP A 1 287 ? 8.796 0.934 -31.055 1.00 67.88 287 ASP A O 1
ATOM 2219 N N . GLN A 1 288 ? 8.194 -0.864 -32.322 1.00 52.38 288 GLN A N 1
ATOM 2220 C CA . GLN A 1 288 ? 8.984 -0.573 -33.527 1.00 52.38 288 GLN A CA 1
ATOM 2221 C C . GLN A 1 288 ? 8.273 0.476 -34.375 1.00 52.38 288 GLN A C 1
ATOM 2223 O O . GLN A 1 288 ? 7.100 0.230 -34.734 1.00 52.38 288 GLN A O 1
#

Secondary structure (DSSP, 8-state):
------------HHHHHHHSPPPPS--TT--HHHHHHHHHHHHHHHHHHHHHHHHHHHHHHHTHHHHHHHHHHHHHHHH---HHHHHHHHTS-HHHHHHHHHHHHHHHHHHHHTT---TT--HHHHHHHHHHHHHHHHHHHHHHHHHHHHHHHHHHHHHHHHHHHHHHHHHHHHHHHHHHTPPPPTT-SS--HHHHHHHHHHHHHHHHHHHHHHHHHHHHHHHHHHHHHHHHHHHHHHHHHHHHHHHHHHH--TTS---TTHHHHHHHHHHHHHHHGGGTT-------

pLDDT: mean 82.12, std 17.57, range [28.2, 98.38]